Protein AF-0000000082318685 (afdb_homodimer)

pLDDT: mean 75.01, std 23.52, range [26.58, 98.69]

Nearest PDB structures (foldseek):
  5y38-assembly1_A  TM=8.459E-01  e=1.603E-08  Homo sapiens
  5yk5-assembly1_B  TM=8.346E-01  e=4.860E-08  Homo sapiens
  5y39-assembly2_J  TM=8.012E-01  e=7.316E-07  Homo sapiens
  7uxh-assembly1_i  TM=7.549E-01  e=9.956E-07  Homo sapiens
  9jq8-assembly1_A  TM=6.742E-01  e=1.146E-04  Promethearchaeum syntrophicum

InterPro domains:
  IPR024135 Ragulator complex protein LAMTOR5 [PF16672] (30-105)
  IPR024135 Ragulator complex protein LAMTOR5 [PR02092] (18-42)
  IPR024135 Ragulator complex protein LAMTOR5 [PR02092] (44-65)
  IPR024135 Ragulator complex protein LAMTOR5 [PR02092] (69-88)
  IPR024135 Ragulator complex protein LAMTOR5 [PTHR13342] (29-106)

Foldseek 3Di:
DDPPPCPPLPLCPPVNLVVVVVVVCVVVVPPDWDWQKKWKEFLCQATSDMDGPDDSVCSNVLNVVQVVQCVVCVPDPARDWDWDDDQFKIWIWTDDDGMIMIIITGDDNCVPPPPPD/DDPPPCPPLPLCPPVNLVVVVVVVCVVVVPPDWDWQKKWKEFLCQATSDMDGPDDSVCSNVLNVVQVVQCVVCVPDPARDWDWDDDQFKIWIWTDDDGMIMIIITGDDNPVPPDPPD

Secondary structure (DSSP, 8-state):
-------------HHHHHHHHHHHHHHHT--S--EEEEEEEETT--EEEEEET--GGGHHHHHHHHHHHHTSSTT-SSPPEEEEE-SSEEEEEEEETTEEEEEEEEPPTTTT-----/-------------HHHHHHHHHHHHHHHT--S--EEEEEEEETT--EEEEEET--GGGHHHHHHHHHHHHTSSTT-SSPPEEEEE-SSEEEEEEEETTEEEEEEEE--GGGG-----

Solvent-accessible surface area (backbone atoms only — not comparable to full-atom values): 13071 Å² total; per-residue (Å²): 135,82,81,70,80,74,77,65,79,70,51,62,44,69,63,55,47,47,50,49,46,50,53,44,41,62,68,63,62,59,76,85,51,58,75,49,20,33,34,32,16,30,80,86,21,49,56,49,42,61,36,71,75,38,57,63,85,48,17,45,45,55,28,48,44,50,56,42,57,46,63,76,51,68,84,55,91,64,72,43,39,39,36,36,42,50,92,56,33,35,36,40,36,37,49,54,93,60,35,32,40,36,40,32,24,52,43,75,67,61,77,80,54,72,78,83,117,136,81,81,73,80,74,78,65,80,71,55,62,44,67,62,56,48,48,49,48,46,50,54,44,39,60,67,63,62,60,76,84,53,58,76,50,22,34,35,33,16,30,82,87,22,48,59,50,42,60,36,70,76,37,56,64,84,47,16,45,46,53,30,47,45,49,58,42,57,46,64,76,51,68,83,55,90,66,70,43,38,38,37,36,40,49,95,56,34,35,36,40,36,38,49,54,93,61,36,32,40,35,38,31,24,52,44,74,68,60,77,78,53,69,77,84,116

Organism: Lepeophtheirus salmonis (NCBI:txid72036)

Structure (mmCIF, N/CA/C/O backbone):
data_AF-0000000082318685-model_v1
#
loop_
_entity.id
_entity.type
_entity.pdbx_description
1 polymer 'Late endosomal/lysosomal adaptor and MAPK and MTOR activator 5'
#
loop_
_atom_site.group_PDB
_atom_site.id
_atom_site.type_symbol
_atom_site.label_atom_id
_atom_site.label_alt_id
_atom_site.label_comp_id
_atom_site.label_asym_id
_atom_site.label_entity_id
_atom_site.label_seq_id
_atom_site.pdbx_PDB_ins_code
_atom_site.Cartn_x
_atom_site.Cartn_y
_atom_site.Cartn_z
_atom_site.occupancy
_atom_site.B_iso_or_equiv
_atom_site.auth_seq_id
_atom_site.auth_comp_id
_atom_site.auth_asym_id
_atom_site.auth_atom_id
_atom_site.pdbx_PDB_model_num
ATOM 1 N N . MET A 1 1 ? -33.625 -21.766 -24.188 1 33.16 1 MET A N 1
ATOM 2 C CA . MET A 1 1 ? -32.344 -22.281 -23.719 1 33.16 1 MET A CA 1
ATOM 3 C C . MET A 1 1 ? -31.391 -21.141 -23.391 1 33.16 1 MET A C 1
ATOM 5 O O . MET A 1 1 ? -31.047 -20.359 -24.266 1 33.16 1 MET A O 1
ATOM 9 N N . 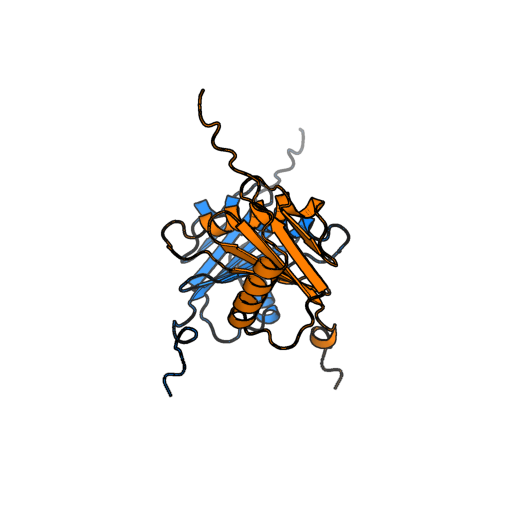GLU A 1 2 ? -31.438 -20.516 -22.172 1 33.09 2 GLU A N 1
ATOM 10 C CA . GLU A 1 2 ? -30.844 -19.312 -21.594 1 33.09 2 GLU A CA 1
ATOM 11 C C . GLU A 1 2 ? -29.312 -19.406 -21.594 1 33.09 2 GLU A C 1
ATOM 13 O O . GLU A 1 2 ? -28.75 -20.406 -21.141 1 33.09 2 GLU A O 1
ATOM 18 N N . GLU A 1 3 ? -28.578 -18.781 -22.531 1 34.59 3 GLU A N 1
ATOM 19 C CA . GLU A 1 3 ? -27.125 -18.594 -22.609 1 34.59 3 GLU A CA 1
ATOM 20 C C . GLU A 1 3 ? -26.562 -18.172 -21.266 1 34.59 3 GLU A C 1
ATOM 22 O O . GLU A 1 3 ? -26.844 -17.062 -20.797 1 34.59 3 GLU A O 1
ATOM 27 N N . THR A 1 4 ? -26.516 -19.062 -20.281 1 34.06 4 THR A N 1
ATOM 28 C CA . THR A 1 4 ? -25.781 -18.828 -19.047 1 34.06 4 THR A CA 1
ATOM 29 C C . THR A 1 4 ? -24.406 -18.219 -19.328 1 34.06 4 THR A C 1
ATOM 31 O O . THR A 1 4 ? -23.672 -18.734 -20.156 1 34.06 4 THR A O 1
ATOM 34 N N . SER A 1 5 ? -24.266 -16.891 -19.297 1 34.44 5 SER A N 1
ATOM 35 C CA . SER A 1 5 ? -23.047 -16.078 -19.344 1 34.44 5 SER A CA 1
ATOM 36 C C . SER A 1 5 ? -21.891 -16.766 -18.625 1 34.44 5 SER A C 1
ATOM 38 O O . SER A 1 5 ? -21.969 -16.984 -17.406 1 34.44 5 SER A O 1
ATOM 40 N N . ASN A 1 6 ? -21.297 -17.859 -19.078 1 29.89 6 ASN A N 1
ATOM 41 C CA . ASN A 1 6 ? -20.062 -18.547 -18.688 1 29.89 6 ASN A CA 1
ATOM 42 C C . ASN A 1 6 ? -18.953 -17.562 -18.391 1 29.89 6 ASN A C 1
ATOM 44 O O . ASN A 1 6 ? -18.328 -17 -19.297 1 29.89 6 ASN A O 1
ATOM 48 N N . SER A 1 7 ? -19.172 -16.547 -17.625 1 33.53 7 SER A N 1
ATOM 49 C CA . SER A 1 7 ? -18.078 -15.727 -17.125 1 33.53 7 SER A CA 1
ATOM 50 C C . SER A 1 7 ? -16.891 -16.594 -16.703 1 33.53 7 SER A C 1
ATOM 52 O O . SER A 1 7 ? -16.906 -17.203 -15.633 1 33.53 7 SER A O 1
ATOM 54 N N . ARG A 1 8 ? -16.438 -17.531 -17.5 1 31.73 8 ARG A N 1
ATOM 55 C CA . ARG A 1 8 ? -15.25 -18.344 -17.297 1 31.73 8 ARG A CA 1
ATOM 56 C C . ARG A 1 8 ? -14.117 -17.516 -16.688 1 31.73 8 ARG A C 1
ATOM 58 O O . ARG A 1 8 ? -13.891 -16.375 -17.078 1 31.73 8 ARG A O 1
ATOM 65 N N . SER A 1 9 ? -13.797 -17.688 -15.43 1 37.03 9 SER A N 1
ATOM 66 C CA . SER A 1 9 ? -12.602 -17.297 -14.703 1 37.03 9 SER A CA 1
ATOM 67 C C . SER A 1 9 ? -11.383 -17.266 -15.617 1 37.03 9 SER A C 1
ATOM 69 O O . SER A 1 9 ? -10.914 -18.312 -16.062 1 37.03 9 SER A O 1
ATOM 71 N N . ARG A 1 10 ? -11.383 -16.453 -16.609 1 37.75 10 ARG A N 1
ATOM 72 C CA . ARG A 1 10 ? -10.195 -16.328 -17.438 1 37.75 10 ARG A CA 1
ATOM 73 C C . ARG A 1 10 ? -8.922 -16.328 -16.594 1 37.75 10 ARG A C 1
ATOM 75 O O . ARG A 1 10 ? -8.719 -15.422 -15.789 1 37.75 10 ARG A O 1
ATOM 82 N N . ARG A 1 11 ? -8.406 -17.484 -16.125 1 43.91 11 ARG A N 1
ATOM 83 C CA . ARG A 1 11 ? -7.094 -17.641 -15.516 1 43.91 11 ARG A CA 1
ATOM 84 C C . ARG A 1 11 ? -6.055 -16.766 -16.203 1 43.91 11 ARG A C 1
ATOM 86 O O . ARG A 1 11 ? -5.855 -16.859 -17.422 1 43.91 11 ARG A O 1
ATOM 93 N N . THR A 1 12 ? -6.066 -15.469 -15.922 1 47.88 12 THR A N 1
ATOM 94 C CA . THR A 1 12 ? -4.906 -14.719 -16.375 1 47.88 12 THR A CA 1
ATOM 95 C C . THR A 1 12 ? -3.684 -15.625 -16.484 1 47.88 12 THR A C 1
ATOM 97 O O . THR A 1 12 ? -3.314 -16.297 -15.531 1 47.88 12 THR A O 1
ATOM 100 N N . THR A 1 13 ? -3.389 -16.047 -17.734 1 50.91 13 THR A N 1
ATOM 101 C CA . THR A 1 13 ? -2.229 -16.891 -17.969 1 50.91 13 THR A CA 1
ATOM 102 C C . THR A 1 13 ? -0.979 -16.297 -17.328 1 50.91 13 THR A C 1
ATOM 104 O O . THR A 1 13 ? -0.926 -15.094 -17.062 1 50.91 13 THR A O 1
ATOM 107 N N . LEU A 1 14 ? -0.181 -17.172 -16.875 1 53.84 14 LEU A N 1
ATOM 108 C CA . LEU A 1 14 ? 1.137 -16.781 -16.391 1 53.84 14 LEU A CA 1
ATOM 109 C C . LEU A 1 14 ? 1.796 -15.773 -17.328 1 53.84 14 LEU A C 1
ATOM 111 O O . LEU A 1 14 ? 2.438 -14.828 -16.875 1 53.84 14 LEU A O 1
ATOM 115 N N . LYS A 1 15 ? 1.496 -16.031 -18.562 1 56.69 15 LYS A N 1
ATOM 116 C CA . LYS A 1 15 ? 2.074 -15.133 -19.547 1 56.69 15 LYS A CA 1
ATOM 117 C C . LYS A 1 15 ? 1.554 -13.703 -19.375 1 56.69 15 LYS A C 1
ATOM 119 O O . LYS A 1 15 ? 2.326 -12.742 -19.438 1 56.69 15 LYS A O 1
ATOM 124 N N . GLU A 1 16 ? 0.292 -13.656 -19.281 1 55.69 16 GLU A N 1
ATOM 125 C CA . GLU A 1 16 ? -0.294 -12.328 -19.094 1 55.69 16 GLU A CA 1
ATOM 126 C C . GLU A 1 16 ? 0.183 -11.695 -17.797 1 55.69 16 GLU A C 1
ATOM 128 O O . GLU A 1 16 ? 0.475 -10.5 -17.75 1 55.69 16 GLU A O 1
ATOM 133 N N . ILE A 1 17 ? 0.268 -12.477 -16.828 1 57.22 17 ILE A N 1
ATOM 134 C CA . ILE A 1 17 ? 0.789 -11.992 -15.555 1 57.22 17 ILE A CA 1
ATOM 135 C C . ILE A 1 17 ? 2.215 -11.477 -15.742 1 57.22 17 ILE A C 1
ATOM 137 O O . ILE A 1 17 ? 2.553 -10.383 -15.281 1 57.22 17 ILE A O 1
ATOM 141 N N . LEU A 1 18 ? 2.982 -12.289 -16.344 1 58.81 18 LEU A N 1
ATOM 142 C CA . LEU A 1 18 ? 4.387 -11.945 -16.547 1 58.81 18 LEU A CA 1
ATOM 143 C C . LEU A 1 18 ? 4.52 -10.656 -17.344 1 58.81 18 LEU A C 1
ATOM 145 O O . LEU A 1 18 ? 5.375 -9.82 -17.062 1 58.81 18 LEU A O 1
ATOM 149 N N . GLN A 1 19 ? 3.609 -10.617 -18.312 1 61.12 19 GLN A N 1
ATOM 150 C CA . GLN A 1 19 ? 3.641 -9.391 -19.109 1 61.12 19 GLN A CA 1
ATOM 151 C C . GLN A 1 19 ? 3.275 -8.18 -18.266 1 61.12 19 GLN A C 1
ATOM 153 O O . GLN A 1 19 ? 3.918 -7.133 -18.359 1 61.12 19 GLN A O 1
ATOM 158 N N . LEU A 1 20 ? 2.375 -8.414 -17.5 1 57.69 20 LEU A N 1
ATOM 159 C CA . LEU A 1 20 ? 1.972 -7.332 -16.609 1 57.69 20 LEU A CA 1
ATOM 160 C C . LEU A 1 20 ? 3.09 -6.984 -15.641 1 57.69 20 LEU A C 1
ATOM 162 O O . LEU A 1 20 ? 3.365 -5.809 -15.391 1 57.69 20 LEU A O 1
ATOM 166 N N . THR A 1 21 ? 3.697 -8.086 -15.133 1 56.28 21 THR A N 1
ATOM 167 C CA . THR A 1 21 ? 4.824 -7.891 -14.234 1 56.28 21 THR A CA 1
ATOM 168 C C . THR A 1 21 ? 5.949 -7.129 -14.922 1 56.28 21 THR A C 1
ATOM 170 O O . THR A 1 21 ? 6.543 -6.223 -14.344 1 56.28 21 THR A O 1
ATOM 173 N N . SER A 1 22 ? 6.133 -7.613 -16.078 1 59.38 22 SER A N 1
ATOM 174 C CA . SER A 1 22 ? 7.211 -6.973 -16.828 1 59.38 22 SER A CA 1
ATOM 175 C C . SER A 1 22 ? 6.926 -5.492 -17.047 1 59.38 22 SER A C 1
ATOM 177 O O . SER A 1 22 ? 7.809 -4.652 -16.859 1 59.38 22 SER A O 1
ATOM 179 N N . GLU A 1 23 ? 5.727 -5.211 -17.391 1 57.22 23 GLU A N 1
ATOM 180 C CA . GLU A 1 23 ? 5.336 -3.826 -17.625 1 57.22 23 GLU A CA 1
ATOM 181 C C . GLU A 1 23 ? 5.422 -3 -16.344 1 57.22 23 GLU A C 1
ATOM 183 O O . GLU A 1 23 ? 5.898 -1.864 -16.359 1 57.22 23 GLU A O 1
ATOM 188 N N . TYR A 1 24 ? 5.043 -3.674 -15.375 1 53.5 24 TYR A N 1
ATOM 189 C CA . TYR A 1 24 ? 5.074 -3.008 -14.078 1 53.5 24 TYR A CA 1
ATOM 190 C C . TYR A 1 24 ? 6.508 -2.744 -13.633 1 53.5 24 TYR A C 1
ATOM 192 O O . TYR A 1 24 ? 6.816 -1.662 -13.133 1 53.5 24 TYR A O 1
ATOM 200 N N . ASN A 1 25 ? 7.215 -3.859 -13.766 1 57.41 25 ASN A N 1
ATOM 201 C CA . ASN A 1 25 ? 8.617 -3.711 -13.398 1 57.41 25 ASN A CA 1
ATOM 202 C C . ASN A 1 25 ? 9.281 -2.561 -14.148 1 57.41 25 ASN A C 1
ATOM 204 O O . ASN A 1 25 ? 10.102 -1.834 -13.586 1 57.41 25 ASN A O 1
ATOM 208 N N . LYS A 1 26 ? 8.906 -2.521 -15.305 1 55.44 26 LYS A N 1
ATOM 209 C CA . LYS A 1 26 ? 9.445 -1.428 -16.109 1 55.44 26 LYS A CA 1
ATOM 210 C C . LYS A 1 26 ? 9 -0.074 -15.562 1 55.44 26 LYS A C 1
ATOM 212 O O . LYS A 1 26 ? 9.758 0.899 -15.617 1 55.44 26 LYS A O 1
ATOM 217 N N . GLU A 1 27 ? 7.879 -0.139 -15.07 1 50.94 27 GLU A N 1
ATOM 218 C CA . GLU A 1 27 ? 7.324 1.107 -14.547 1 50.94 27 GLU A CA 1
ATOM 219 C C . GLU A 1 27 ? 7.949 1.475 -13.203 1 50.94 27 GLU A C 1
ATOM 221 O O . GLU A 1 27 ? 8.164 2.654 -12.914 1 50.94 27 GLU A O 1
ATOM 226 N N . ILE A 1 28 ? 8.195 0.461 -12.445 1 49.41 28 ILE A N 1
ATOM 227 C CA . ILE A 1 28 ? 8.727 0.815 -11.133 1 49.41 28 ILE A CA 1
ATOM 228 C C . ILE A 1 28 ? 10.25 0.663 -11.141 1 49.41 28 ILE A C 1
ATOM 230 O O . ILE A 1 28 ? 10.922 1.029 -10.172 1 49.41 28 ILE A O 1
ATOM 234 N N . CYS A 1 29 ? 10.867 0.9 -12.25 1 46.09 29 CYS A N 1
ATOM 235 C CA . CYS A 1 29 ? 12.289 1.034 -12.539 1 46.09 29 CYS A CA 1
ATOM 236 C C . CYS A 1 29 ? 13.117 0.194 -11.578 1 46.09 29 CYS A C 1
ATOM 238 O O . CYS A 1 29 ? 14.32 0.435 -11.414 1 46.09 29 CYS A O 1
ATOM 240 N N . GLU A 1 30 ? 12.461 -0.657 -10.789 1 51.03 30 GLU A N 1
ATOM 241 C CA . GLU A 1 30 ? 13.422 -1.318 -9.906 1 51.03 30 GLU A CA 1
ATOM 242 C C . GLU A 1 30 ? 14.141 -2.455 -10.625 1 51.03 30 GLU A C 1
ATOM 244 O O . GLU A 1 30 ? 13.562 -3.527 -10.828 1 51.03 30 GLU A O 1
ATOM 249 N N . LYS A 1 31 ? 14.977 -2.133 -11.539 1 49.22 31 LYS A N 1
ATOM 250 C CA . LYS A 1 31 ? 15.773 -2.986 -12.414 1 49.22 31 LYS A CA 1
ATOM 251 C C . LYS A 1 31 ? 16.328 -4.195 -11.656 1 49.22 31 LYS A C 1
ATOM 253 O O . LYS A 1 31 ? 16.391 -5.297 -12.203 1 49.22 31 LYS A O 1
ATOM 258 N N . GLU A 1 32 ? 16.859 -4.016 -10.438 1 50.84 32 GLU A N 1
ATOM 259 C CA . GLU A 1 32 ? 17.922 -4.906 -10 1 50.84 32 GLU A CA 1
ATOM 260 C C . GLU A 1 32 ? 17.359 -6.094 -9.227 1 50.84 32 GLU A C 1
ATOM 262 O O . GLU A 1 32 ? 18.109 -6.988 -8.82 1 50.84 32 GLU A O 1
ATOM 267 N N . SER A 1 33 ? 16.078 -6.207 -8.906 1 60.53 33 SER A N 1
ATOM 268 C CA . SER A 1 33 ? 15.867 -7.324 -7.988 1 60.53 33 SER A CA 1
ATOM 269 C C . SER A 1 33 ? 15.102 -8.453 -8.656 1 60.53 33 SER A C 1
ATOM 271 O O . SER A 1 33 ? 14.336 -8.219 -9.594 1 60.53 33 SER A O 1
ATOM 273 N N . SER A 1 34 ? 15.594 -9.68 -8.367 1 73.94 34 SER A N 1
ATOM 274 C CA . SER A 1 34 ? 14.969 -10.898 -8.867 1 73.94 34 SER A CA 1
ATOM 275 C C . SER A 1 34 ? 13.547 -11.047 -8.344 1 73.94 34 SER A C 1
ATOM 277 O O . SER A 1 34 ? 13.281 -10.805 -7.164 1 73.94 34 SER A O 1
ATOM 279 N N . VAL A 1 35 ? 12.641 -11.344 -9.281 1 82.94 35 VAL A N 1
ATOM 280 C CA . VAL A 1 35 ? 11.25 -11.648 -8.945 1 82.94 35 VAL A CA 1
ATOM 281 C C . VAL A 1 35 ? 11.172 -13.023 -8.273 1 82.94 35 VAL A C 1
ATOM 283 O O . VAL A 1 35 ? 11.656 -14.016 -8.828 1 82.94 35 VAL A O 1
ATOM 286 N N . SER A 1 36 ? 10.617 -13.109 -7.094 1 90.94 36 SER A N 1
ATOM 287 C CA . SER A 1 36 ? 10.57 -14.352 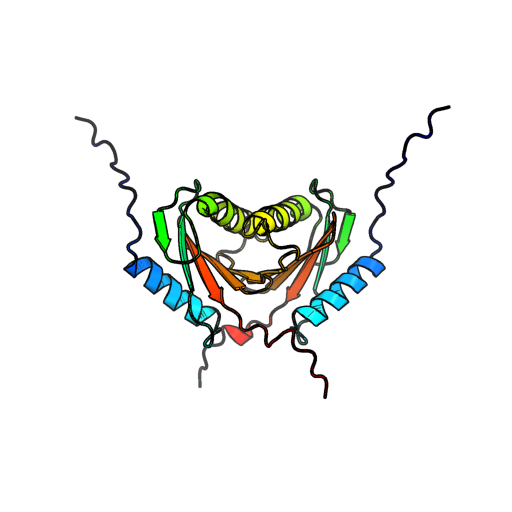-6.336 1 90.94 36 SER A CA 1
ATOM 288 C C . SER A 1 36 ? 9.156 -14.914 -6.277 1 90.94 36 SER A C 1
ATOM 290 O O . SER A 1 36 ? 8.945 -16.031 -5.816 1 90.94 36 SER A O 1
ATOM 292 N N . GLY A 1 37 ? 8.102 -14.172 -6.781 1 89.56 37 GLY A N 1
ATOM 293 C CA . GLY A 1 37 ? 6.727 -14.641 -6.801 1 89.56 37 GLY A CA 1
ATOM 294 C C . GLY A 1 37 ? 5.773 -13.656 -7.457 1 89.56 37 GLY A C 1
ATOM 295 O O . GLY A 1 37 ? 6.07 -12.461 -7.555 1 89.56 37 GLY A O 1
ATOM 296 N N . VAL A 1 38 ? 4.688 -14.219 -7.914 1 89.88 38 VAL A N 1
ATOM 297 C CA . VAL A 1 38 ? 3.631 -13.43 -8.539 1 89.88 38 VAL A CA 1
ATOM 298 C C . VAL A 1 38 ? 2.266 -13.984 -8.125 1 89.88 38 VAL A C 1
ATOM 300 O O . VAL A 1 38 ? 2.088 -15.195 -8.008 1 89.88 38 VAL A O 1
ATOM 303 N N . LEU A 1 39 ? 1.312 -13.125 -7.906 1 92.38 39 LEU A N 1
ATOM 304 C CA . LEU A 1 39 ? -0.057 -13.508 -7.586 1 92.38 39 LEU A CA 1
ATOM 305 C C . LEU A 1 39 ? -1.059 -12.617 -8.312 1 92.38 39 LEU A C 1
ATOM 307 O O . LEU A 1 39 ? -0.878 -11.398 -8.375 1 92.38 39 LEU A O 1
ATOM 311 N N . CYS A 1 40 ? -2.088 -13.227 -8.883 1 91.56 40 CYS A N 1
ATOM 312 C CA . CYS A 1 40 ? -3.201 -12.516 -9.508 1 91.56 40 CYS A CA 1
ATOM 313 C C . CYS A 1 40 ? -4.52 -12.859 -8.82 1 91.56 40 CYS A C 1
ATOM 315 O O . CYS A 1 40 ? -4.777 -14.031 -8.523 1 91.56 40 CYS A O 1
ATOM 317 N N . THR A 1 41 ? -5.309 -11.891 -8.578 1 95.56 41 THR A N 1
ATOM 318 C CA . THR A 1 41 ? -6.59 -12.07 -7.906 1 95.56 41 THR A CA 1
ATOM 319 C C . THR A 1 41 ? -7.648 -11.148 -8.508 1 95.56 41 THR A C 1
ATOM 321 O O . THR A 1 41 ? -7.32 -10.102 -9.07 1 95.56 41 THR A O 1
ATOM 324 N N . ASP A 1 42 ? -8.859 -11.477 -8.422 1 93.81 42 ASP A N 1
ATOM 325 C CA . ASP A 1 42 ? -9.922 -10.609 -8.898 1 93.81 42 ASP A CA 1
ATOM 326 C C . ASP A 1 42 ? -10.453 -9.719 -7.77 1 93.81 42 ASP A C 1
ATOM 328 O O . ASP A 1 42 ? -9.891 -9.703 -6.672 1 93.81 42 ASP A O 1
ATOM 332 N N . SER A 1 43 ? -11.531 -8.969 -8.023 1 96.38 43 SER A N 1
ATOM 333 C CA . SER A 1 43 ? -12.047 -7.953 -7.105 1 96.38 43 SER A CA 1
ATOM 334 C C . SER A 1 43 ? -12.719 -8.594 -5.898 1 96.38 43 SER A C 1
ATOM 336 O O . SER A 1 43 ? -12.961 -7.926 -4.891 1 96.38 43 SER A O 1
ATOM 338 N N . LYS A 1 44 ? -13.047 -9.883 -6.016 1 96.62 44 LYS A N 1
ATOM 339 C CA . LYS A 1 44 ? -13.688 -10.578 -4.902 1 96.62 44 LYS A CA 1
ATOM 340 C C . LYS A 1 44 ? -12.648 -11.297 -4.039 1 96.62 44 LYS A C 1
ATOM 342 O O . LYS A 1 44 ? -13 -11.898 -3.02 1 96.62 44 LYS A O 1
ATOM 347 N N . GLY A 1 45 ? -11.383 -11.273 -4.523 1 97.81 45 GLY A N 1
ATOM 348 C CA . GLY A 1 45 ? -10.328 -11.891 -3.742 1 97.81 45 GLY A CA 1
ATOM 349 C C . GLY A 1 45 ? -10.055 -13.336 -4.137 1 97.81 45 GLY A C 1
ATOM 350 O O . GLY A 1 45 ? -9.43 -14.078 -3.385 1 97.81 45 GLY A O 1
ATOM 351 N N . LEU A 1 46 ? -10.602 -13.758 -5.227 1 97.06 46 LEU A N 1
ATOM 352 C CA . LEU A 1 46 ? -10.32 -15.102 -5.734 1 97.06 46 LEU A CA 1
ATOM 353 C C . LEU A 1 46 ? -8.953 -15.156 -6.395 1 97.06 46 LEU A C 1
ATOM 355 O O . LEU A 1 46 ? -8.625 -14.305 -7.23 1 97.06 46 LEU A O 1
ATOM 359 N N . CYS A 1 47 ? -8.164 -16.172 -6.02 1 95.75 47 CYS A N 1
ATOM 360 C CA . CYS A 1 47 ? -6.844 -16.344 -6.617 1 95.75 47 CYS A CA 1
ATOM 361 C C . CYS A 1 47 ? -6.953 -16.875 -8.039 1 95.75 47 CYS A C 1
ATOM 363 O O . CYS A 1 47 ? -7.445 -17.984 -8.25 1 95.75 47 CYS A O 1
ATOM 365 N N . LEU A 1 48 ? -6.551 -16.125 -8.93 1 92.31 48 LEU A N 1
ATOM 366 C CA . LEU A 1 48 ? -6.594 -16.531 -10.328 1 92.31 48 LEU A CA 1
ATOM 367 C C . LEU A 1 48 ? -5.336 -17.297 -10.719 1 92.31 48 LEU A C 1
ATOM 369 O O . LEU A 1 48 ? -5.344 -18.078 -11.672 1 92.31 48 LEU A O 1
ATOM 373 N N . GLY A 1 49 ? -4.188 -17.031 -10.023 1 91 49 GLY A N 1
ATOM 374 C CA . GLY A 1 49 ? -2.904 -17.672 -10.234 1 91 49 GLY A CA 1
ATOM 375 C C . GLY A 1 49 ? -1.813 -17.156 -9.32 1 91 49 GLY A C 1
ATOM 376 O O . GLY A 1 49 ? -1.825 -15.977 -8.938 1 91 49 GLY A O 1
ATOM 377 N N . THR A 1 50 ? -0.97 -18.062 -8.953 1 90.62 50 THR A N 1
ATOM 378 C CA . THR A 1 50 ? 0.145 -17.641 -8.109 1 90.62 50 THR A CA 1
ATOM 379 C C . THR A 1 50 ? 1.38 -18.484 -8.383 1 90.62 50 THR A C 1
ATOM 381 O O . THR A 1 50 ? 1.266 -19.625 -8.844 1 90.62 50 THR A O 1
ATOM 384 N N . THR A 1 51 ? 2.514 -17.875 -8.164 1 87.31 51 THR A N 1
ATOM 385 C CA . THR A 1 51 ? 3.793 -18.562 -8.273 1 87.31 51 THR A CA 1
ATOM 386 C C . THR A 1 51 ? 4.773 -18.047 -7.219 1 87.31 51 THR A C 1
ATOM 388 O O . THR A 1 51 ? 4.637 -16.922 -6.73 1 87.31 51 THR A O 1
ATOM 391 N N . GLY A 1 52 ? 5.672 -18.969 -6.824 1 90.19 52 GLY A N 1
ATOM 392 C CA . GLY A 1 52 ? 6.77 -18.562 -5.953 1 90.19 52 GLY A CA 1
ATOM 393 C C . GLY A 1 52 ? 6.336 -18.328 -4.52 1 90.19 52 GLY A C 1
ATOM 394 O O . GLY A 1 52 ? 5.602 -19.141 -3.947 1 90.19 52 GLY A O 1
ATOM 395 N N . LYS A 1 53 ? 6.773 -17.25 -3.965 1 93.12 53 LYS A N 1
ATOM 396 C CA . LYS A 1 53 ? 6.645 -16.984 -2.535 1 93.12 53 LYS A CA 1
ATOM 397 C C . LYS A 1 53 ? 5.234 -16.516 -2.189 1 93.12 53 LYS A C 1
ATOM 399 O O . LYS A 1 53 ? 4.852 -16.5 -1.018 1 93.12 53 LYS A O 1
ATOM 404 N N . LEU A 1 54 ? 4.52 -16.109 -3.152 1 93.62 54 LEU A N 1
ATOM 405 C CA . LEU A 1 54 ? 3.158 -15.656 -2.896 1 93.62 54 LEU A CA 1
ATOM 406 C C . LEU A 1 54 ? 2.166 -16.812 -3.035 1 93.62 54 LEU A C 1
ATOM 408 O O . LEU A 1 54 ? 2.062 -17.422 -4.102 1 93.62 54 LEU A O 1
ATOM 412 N N . HIS A 1 55 ? 1.41 -17.031 -1.962 1 96 55 HIS A N 1
ATOM 413 C CA . HIS A 1 55 ? 0.449 -18.125 -1.938 1 96 55 HIS A CA 1
ATOM 414 C C . HIS A 1 55 ? -0.978 -17.609 -2.1 1 96 55 HIS A C 1
ATOM 416 O O . HIS A 1 55 ? -1.245 -16.438 -1.877 1 96 55 HIS A O 1
ATOM 422 N N . SER A 1 56 ? -1.879 -18.547 -2.389 1 97.12 56 SER A N 1
ATOM 423 C CA . SER A 1 56 ? -3.238 -18.188 -2.773 1 97.12 56 SER A CA 1
ATOM 424 C C . SER A 1 56 ? -3.988 -17.547 -1.612 1 97.12 56 SER A C 1
ATOM 426 O O . SER A 1 56 ? -4.91 -16.75 -1.824 1 97.12 56 SER A O 1
ATOM 428 N N . GLU A 1 57 ? -3.621 -17.812 -0.409 1 97.69 57 GLU A N 1
ATOM 429 C CA . GLU A 1 57 ? -4.32 -17.281 0.759 1 97.69 57 GLU A CA 1
ATOM 430 C C . GLU A 1 57 ? -4.152 -15.766 0.863 1 97.69 57 GLU A C 1
ATOM 432 O O . GLU A 1 57 ? -4.891 -15.109 1.598 1 97.69 57 GLU A O 1
ATOM 437 N N . LEU A 1 58 ? -3.236 -15.172 0.11 1 98.19 58 LEU A N 1
ATOM 438 C CA . LEU A 1 58 ? -2.971 -13.734 0.166 1 98.19 58 LEU A CA 1
ATOM 439 C C . LEU A 1 58 ? -3.867 -12.984 -0.809 1 98.19 58 LEU A C 1
ATOM 441 O O . LEU A 1 58 ? -3.875 -11.75 -0.823 1 98.19 58 LEU A O 1
ATOM 445 N N . SER A 1 59 ? -4.672 -13.68 -1.56 1 98.25 59 SER A N 1
ATOM 446 C CA . SER A 1 59 ? -5.457 -13.055 -2.617 1 98.25 59 SER A CA 1
ATOM 447 C C . SER A 1 59 ? -6.422 -12.016 -2.049 1 98.25 59 SER A C 1
ATOM 449 O O . SER A 1 59 ? -6.566 -10.93 -2.602 1 98.25 59 SER A O 1
ATOM 451 N N . GLY A 1 60 ? -7.051 -12.391 -0.999 1 98.56 60 GLY A N 1
ATOM 452 C CA . GLY A 1 60 ? -7.973 -11.469 -0.359 1 98.56 60 GLY A CA 1
ATOM 453 C C . GLY A 1 60 ? -7.301 -10.203 0.133 1 98.56 60 GLY A C 1
ATOM 454 O O . GLY A 1 60 ? -7.84 -9.102 -0.026 1 98.56 60 GLY A O 1
ATOM 455 N N . VAL A 1 61 ? -6.129 -10.352 0.706 1 98.69 61 VAL A N 1
ATOM 456 C CA . VAL A 1 61 ? -5.371 -9.219 1.232 1 98.69 61 VAL A CA 1
ATOM 457 C C . VAL A 1 61 ? -4.934 -8.312 0.086 1 98.69 61 VAL A C 1
ATOM 459 O O . VAL A 1 61 ? -5.094 -7.09 0.159 1 98.69 61 VAL A O 1
ATOM 462 N N . ILE A 1 62 ? -4.488 -8.867 -0.998 1 98.38 62 ILE A N 1
ATOM 463 C CA . ILE A 1 62 ? -4.008 -8.117 -2.148 1 98.38 62 ILE A CA 1
ATOM 464 C C . ILE A 1 62 ? -5.164 -7.344 -2.783 1 98.38 62 ILE A C 1
ATOM 466 O O . ILE A 1 62 ? -5.023 -6.164 -3.115 1 98.38 62 ILE A O 1
ATOM 470 N N . SER A 1 63 ? -6.332 -8.031 -2.896 1 98.56 63 SER A N 1
ATOM 471 C CA . SER A 1 63 ? -7.504 -7.363 -3.455 1 98.56 63 SER A CA 1
ATOM 472 C C . SER A 1 63 ? -7.961 -6.215 -2.564 1 98.56 63 SER A C 1
ATOM 474 O O . SER A 1 63 ? -8.336 -5.152 -3.061 1 98.56 63 SER A O 1
ATOM 476 N N . SER A 1 64 ? -7.887 -6.418 -1.289 1 98.5 64 SER A N 1
ATOM 477 C CA . SER A 1 64 ? -8.289 -5.379 -0.352 1 98.5 64 SER A CA 1
ATOM 478 C C . SER A 1 64 ? -7.363 -4.168 -0.433 1 98.5 64 SER A C 1
ATOM 480 O O . SER A 1 64 ? -7.812 -3.027 -0.316 1 98.5 64 SER A O 1
ATOM 482 N N . LEU A 1 65 ? -6.102 -4.402 -0.585 1 98.62 65 LEU A N 1
ATOM 483 C CA . LEU A 1 65 ? -5.117 -3.33 -0.684 1 98.62 65 LEU A CA 1
ATOM 484 C C . LEU A 1 65 ? -5.402 -2.441 -1.891 1 98.62 65 LEU A C 1
ATOM 486 O O . LEU A 1 65 ? -5.43 -1.214 -1.771 1 98.62 65 LEU A O 1
ATOM 490 N N . THR A 1 66 ? -5.648 -3.07 -3.025 1 97.75 66 THR A N 1
ATOM 491 C CA . THR A 1 66 ? -5.891 -2.264 -4.215 1 97.75 66 THR A CA 1
ATOM 492 C C . THR A 1 66 ? -7.227 -1.532 -4.109 1 97.75 66 THR A C 1
ATOM 494 O O . THR A 1 66 ? -7.348 -0.387 -4.547 1 97.75 66 THR A O 1
ATOM 497 N N . SER A 1 67 ? -8.234 -2.189 -3.494 1 97.94 67 SER A N 1
ATOM 498 C CA . SER A 1 67 ? -9.523 -1.536 -3.297 1 97.94 67 SER A CA 1
ATOM 499 C C . SER A 1 67 ? -9.391 -0.33 -2.373 1 97.94 67 SER A C 1
ATOM 501 O O . SER A 1 67 ? -9.93 0.742 -2.666 1 97.94 67 SER A O 1
ATOM 503 N N . ALA A 1 68 ? -8.672 -0.55 -1.351 1 98.25 68 ALA A N 1
ATOM 504 C CA . ALA A 1 68 ? -8.484 0.543 -0.399 1 98.25 68 ALA A CA 1
ATOM 505 C C . ALA A 1 68 ? -7.684 1.683 -1.022 1 98.25 68 ALA A C 1
ATOM 507 O O . ALA A 1 68 ? -8.031 2.855 -0.863 1 98.25 68 ALA A O 1
ATOM 508 N N . ALA A 1 69 ? -6.645 1.4 -1.732 1 98.12 69 ALA A N 1
ATOM 509 C CA . ALA A 1 69 ? -5.785 2.42 -2.334 1 98.12 69 ALA A CA 1
ATOM 51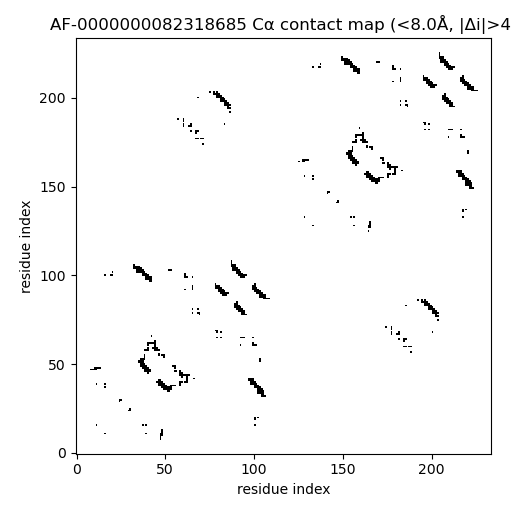0 C C . ALA A 1 69 ? -6.566 3.271 -3.332 1 98.12 69 ALA A C 1
ATOM 512 O O . ALA A 1 69 ? -6.328 4.477 -3.451 1 98.12 69 ALA A O 1
ATOM 513 N N . SER A 1 70 ? -7.52 2.664 -3.961 1 97.06 70 SER A N 1
ATOM 514 C CA . SER A 1 70 ? -8.297 3.379 -4.969 1 97.06 70 SER A CA 1
ATOM 515 C C . SER A 1 70 ? -9.172 4.453 -4.332 1 97.06 70 SER A C 1
ATOM 517 O O . SER A 1 70 ? -9.625 5.375 -5.012 1 97.06 70 SER A O 1
ATOM 519 N N . LEU A 1 71 ? -9.398 4.277 -3.039 1 97.5 71 LEU A N 1
ATOM 520 C CA . LEU A 1 71 ? -10.281 5.199 -2.344 1 97.5 71 LEU A CA 1
ATOM 521 C C . LEU A 1 71 ? -9.531 6.445 -1.893 1 97.5 71 LEU A C 1
ATOM 523 O O . LEU A 1 71 ? -10.141 7.426 -1.466 1 97.5 71 LEU A O 1
ATOM 527 N N . LEU A 1 72 ? -8.227 6.508 -2.014 1 96.94 72 LEU A N 1
ATOM 528 C CA . LEU A 1 72 ? -7.434 7.645 -1.569 1 96.94 72 LEU A CA 1
ATOM 529 C C . LEU A 1 72 ? -7.641 8.844 -2.486 1 96.94 72 LEU A C 1
ATOM 531 O O . LEU A 1 72 ? -7.574 9.992 -2.037 1 96.94 72 LEU A O 1
ATOM 535 N N . ASP A 1 73 ? -7.777 8.602 -3.719 1 94.38 73 ASP A N 1
ATOM 536 C CA . ASP A 1 73 ? -8.125 9.602 -4.719 1 94.38 73 ASP A CA 1
ATOM 537 C C . ASP A 1 73 ? -9.133 9.055 -5.727 1 94.38 73 ASP A C 1
ATOM 539 O O . ASP A 1 73 ? -8.766 8.727 -6.855 1 94.38 73 ASP A O 1
ATOM 543 N N . PRO A 1 74 ? -10.391 9.117 -5.301 1 92.94 74 PRO A N 1
ATOM 544 C CA . PRO A 1 74 ? -11.43 8.492 -6.125 1 92.94 74 PRO A CA 1
ATOM 545 C C . PRO A 1 74 ? -11.641 9.227 -7.449 1 92.94 74 PRO A C 1
ATOM 547 O O . PRO A 1 74 ? -12.266 8.68 -8.367 1 92.94 74 PRO A O 1
ATOM 550 N N . SER A 1 75 ? -11.148 10.398 -7.48 1 91.75 75 SER A N 1
ATOM 551 C CA . SER A 1 75 ? -11.367 11.172 -8.703 1 91.75 75 SER A CA 1
ATOM 552 C C . SER A 1 75 ? -10.32 10.844 -9.758 1 91.75 75 SER A C 1
ATOM 554 O O . SER A 1 75 ? -10.469 11.203 -10.922 1 91.75 75 SER A O 1
ATOM 556 N N . SER A 1 76 ? -9.227 10.242 -9.367 1 91.19 76 SER A N 1
ATOM 557 C CA . SER A 1 76 ? -8.156 9.906 -10.305 1 91.19 76 SER A CA 1
ATOM 558 C C . SER A 1 76 ? -8.594 8.82 -11.281 1 91.19 76 SER A C 1
ATOM 560 O O . SER A 1 76 ? -9.266 7.867 -10.891 1 91.19 76 SER A O 1
ATOM 562 N N . ASN A 1 77 ? -8.125 8.859 -12.492 1 89.56 77 ASN A N 1
ATOM 563 C CA . ASN A 1 77 ? -8.43 7.855 -13.508 1 89.56 77 ASN A CA 1
ATOM 564 C C . ASN A 1 77 ? -7.34 6.793 -13.594 1 89.56 77 ASN A C 1
ATOM 566 O O . ASN A 1 77 ? -7.461 5.836 -14.367 1 89.56 77 ASN A O 1
ATOM 570 N N . THR A 1 78 ? -6.316 6.996 -12.852 1 87.75 78 THR A N 1
ATOM 571 C CA . THR A 1 78 ? -5.207 6.047 -12.883 1 87.75 78 THR A CA 1
ATOM 572 C C . THR A 1 78 ? -5.176 5.219 -11.594 1 87.75 78 THR A C 1
ATOM 574 O O . THR A 1 78 ? -5.324 5.762 -10.5 1 87.75 78 THR A O 1
ATOM 577 N N . GLU A 1 79 ? -5.07 3.918 -11.789 1 89.56 79 GLU A N 1
ATOM 578 C CA . GLU A 1 79 ? -4.922 3.051 -10.625 1 89.56 79 GLU A CA 1
ATOM 579 C C . GLU A 1 79 ? -3.574 3.27 -9.945 1 89.56 79 GLU A C 1
ATOM 581 O O . GLU A 1 79 ? -2.531 3.262 -10.602 1 89.56 79 GLU A O 1
ATOM 586 N N . PRO A 1 80 ? -3.639 3.463 -8.719 1 92.69 80 PRO A N 1
ATOM 587 C CA . PRO A 1 80 ? -2.361 3.666 -8.031 1 92.69 80 PRO A CA 1
ATOM 588 C C . PRO A 1 80 ? -1.52 2.395 -7.961 1 92.69 80 PRO A C 1
ATOM 590 O O . PRO A 1 80 ? -2.043 1.292 -8.141 1 92.69 80 PRO A O 1
ATOM 593 N N . ILE A 1 81 ? -0.22 2.543 -7.828 1 89.81 81 ILE A N 1
ATOM 594 C CA . ILE A 1 81 ? 0.717 1.45 -7.59 1 89.81 81 ILE A CA 1
ATOM 595 C C . ILE A 1 81 ? 1.062 1.383 -6.105 1 89.81 81 ILE A C 1
ATOM 597 O O . ILE A 1 81 ? 1.42 2.395 -5.496 1 89.81 81 ILE A O 1
ATOM 601 N N . ILE A 1 82 ? 0.92 0.263 -5.562 1 93.75 82 ILE A N 1
ATOM 602 C CA . ILE A 1 82 ? 1.258 0.047 -4.156 1 93.75 82 ILE A CA 1
ATOM 603 C C . ILE A 1 82 ? 2.604 -0.667 -4.055 1 93.75 82 ILE A C 1
ATOM 605 O O . ILE A 1 82 ? 2.816 -1.698 -4.695 1 93.75 82 ILE A O 1
ATOM 609 N N . VAL A 1 83 ? 3.469 -0.102 -3.266 1 87.56 83 VAL A N 1
ATOM 610 C CA . VAL A 1 83 ? 4.738 -0.745 -2.947 1 87.56 83 VAL A CA 1
ATOM 611 C C . VAL A 1 83 ? 4.836 -0.984 -1.442 1 87.56 83 VAL A C 1
ATOM 613 O O . VAL A 1 83 ? 4.672 -0.055 -0.648 1 87.56 83 VAL A O 1
ATOM 616 N N . ILE A 1 84 ? 5.062 -2.23 -1.109 1 92.5 84 ILE A N 1
ATOM 617 C CA . ILE A 1 84 ? 5.199 -2.57 0.302 1 92.5 84 ILE A CA 1
ATOM 618 C C . ILE A 1 84 ? 6.617 -3.076 0.576 1 92.5 84 ILE A C 1
ATOM 620 O O . ILE A 1 84 ? 7.074 -4.031 -0.056 1 92.5 84 ILE A O 1
ATOM 624 N N . HIS A 1 85 ? 7.258 -2.4 1.473 1 85.56 85 HIS A N 1
ATOM 625 C CA . HIS A 1 85 ? 8.594 -2.805 1.889 1 85.56 85 HIS A CA 1
ATOM 626 C C . HIS A 1 85 ? 8.555 -3.582 3.199 1 85.56 85 HIS A C 1
ATOM 628 O O . HIS A 1 85 ? 8.102 -3.061 4.223 1 85.56 85 HIS A O 1
ATOM 634 N N . SER A 1 86 ? 8.93 -4.746 3.117 1 88.25 86 SER A N 1
ATOM 635 C CA . SER A 1 86 ? 9.102 -5.57 4.309 1 88.25 86 SER A CA 1
ATOM 636 C C . SER A 1 86 ? 10.578 -5.715 4.676 1 88.25 86 SER A C 1
ATOM 638 O O . SER A 1 86 ? 11.422 -4.969 4.176 1 88.25 86 SER A O 1
ATOM 640 N N . GLU A 1 87 ? 10.852 -6.602 5.664 1 82.44 87 GLU A N 1
ATOM 641 C CA . GLU A 1 87 ? 12.211 -6.797 6.145 1 82.44 87 GLU A CA 1
ATOM 642 C C . GLU A 1 87 ? 13.109 -7.359 5.043 1 82.44 87 GLU A C 1
ATOM 644 O O . GLU A 1 87 ? 14.234 -6.887 4.852 1 82.44 87 GLU A O 1
ATOM 649 N N . ASP A 1 88 ? 12.641 -8.266 4.191 1 85.25 88 ASP A N 1
ATOM 650 C CA . ASP A 1 88 ? 13.516 -8.938 3.236 1 85.25 88 ASP A CA 1
ATOM 651 C C . ASP A 1 88 ? 12.898 -8.953 1.84 1 85.25 88 ASP A C 1
ATOM 653 O O . ASP A 1 88 ? 13.359 -9.688 0.963 1 85.25 88 ASP A O 1
ATOM 657 N N . SER A 1 89 ? 11.828 -8.188 1.715 1 88.94 89 SER A N 1
ATOM 658 C CA . SER A 1 89 ? 11.156 -8.273 0.422 1 88.94 89 SER A CA 1
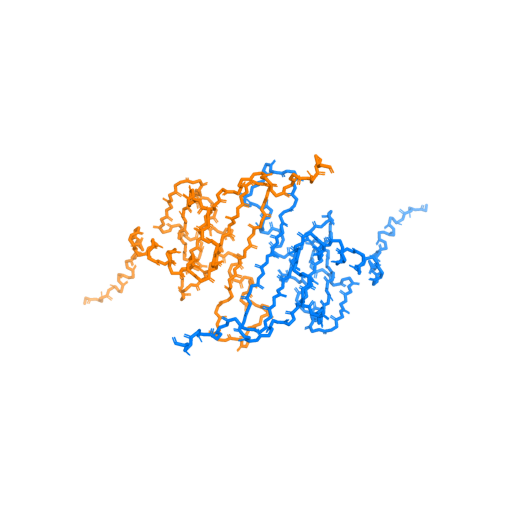ATOM 659 C C . SER A 1 89 ? 10.445 -6.969 0.083 1 88.94 89 SER A C 1
ATOM 661 O O . SER A 1 89 ? 10.25 -6.121 0.955 1 88.94 89 SER A O 1
ATOM 663 N N . LYS A 1 90 ? 10.227 -6.863 -1.146 1 86.19 90 LYS A N 1
ATOM 664 C CA . LYS A 1 90 ? 9.445 -5.773 -1.717 1 86.19 90 LYS A CA 1
ATOM 665 C C . LYS A 1 90 ? 8.289 -6.309 -2.559 1 86.19 90 LYS A C 1
ATOM 667 O O . LYS A 1 90 ? 8.484 -7.168 -3.418 1 86.19 90 LYS A O 1
ATOM 672 N N . LEU A 1 91 ? 7.152 -5.848 -2.232 1 92.88 91 LEU A N 1
ATOM 673 C CA . LEU A 1 91 ? 5.949 -6.27 -2.938 1 92.88 91 LEU A CA 1
ATOM 674 C C . LEU A 1 91 ? 5.363 -5.117 -3.748 1 92.88 91 LEU A C 1
ATOM 676 O O . LEU A 1 91 ? 5.109 -4.039 -3.207 1 92.88 91 LEU A O 1
ATOM 680 N N . LEU A 1 92 ? 5.199 -5.305 -5.008 1 88 92 LEU A N 1
ATOM 681 C CA . LEU A 1 92 ? 4.539 -4.355 -5.898 1 88 92 LEU A CA 1
ATOM 682 C C . LEU A 1 92 ? 3.145 -4.844 -6.277 1 88 92 LEU A C 1
ATOM 684 O O . LEU A 1 92 ? 2.975 -5.988 -6.695 1 88 92 LEU A O 1
ATOM 688 N N . ILE A 1 93 ? 2.145 -3.99 -6.105 1 93.75 93 ILE A N 1
ATOM 689 C CA . ILE A 1 93 ? 0.759 -4.363 -6.367 1 93.75 93 ILE A CA 1
ATOM 690 C C . ILE A 1 93 ? 0.1 -3.312 -7.254 1 93.75 93 ILE A C 1
ATOM 692 O O . ILE A 1 93 ? 0.217 -2.111 -6.996 1 93.75 93 ILE A O 1
ATOM 696 N N . LYS A 1 94 ? -0.639 -3.729 -8.203 1 88.94 94 LYS A N 1
ATOM 697 C CA . LYS A 1 94 ? -1.398 -2.816 -9.055 1 88.94 94 LYS A CA 1
ATOM 698 C C . LYS A 1 94 ? -2.643 -3.498 -9.617 1 88.94 94 LYS A C 1
ATOM 700 O O . LYS A 1 94 ? -2.6 -4.672 -9.992 1 88.94 94 LYS A O 1
ATOM 705 N N . LYS A 1 95 ? -3.648 -2.725 -9.578 1 91.06 95 LYS A N 1
ATOM 706 C CA . LYS A 1 95 ? -4.887 -3.191 -10.195 1 91.06 95 LYS A CA 1
ATOM 707 C C . LYS A 1 95 ? -4.965 -2.775 -11.656 1 91.06 95 LYS A C 1
ATOM 709 O O . LYS A 1 95 ? -4.605 -1.651 -12.008 1 91.06 95 LYS A O 1
ATOM 714 N N . GLN A 1 96 ? -5.289 -3.605 -12.414 1 83.88 96 GLN A N 1
ATOM 715 C CA . GLN A 1 96 ? -5.641 -3.379 -13.812 1 83.88 96 GLN A CA 1
ATOM 716 C C . GLN A 1 96 ? -7.039 -3.912 -14.117 1 83.88 96 GLN A C 1
ATOM 718 O O . GLN A 1 96 ? -7.246 -5.125 -14.172 1 83.88 96 GLN A O 1
ATOM 723 N N . GLU A 1 97 ? -7.934 -2.969 -14.336 1 86.06 97 GLU A N 1
ATOM 724 C CA . GLU A 1 97 ? -9.336 -3.328 -14.484 1 86.06 97 GLU A CA 1
ATOM 725 C C . GLU A 1 97 ? -9.844 -4.102 -13.273 1 86.06 97 GLU A C 1
ATOM 727 O O . GLU A 1 97 ? -9.938 -3.549 -12.172 1 86.06 97 GLU A O 1
ATOM 732 N N . ASP A 1 98 ? -10.109 -5.406 -13.375 1 90.44 98 ASP A N 1
ATOM 733 C CA . ASP A 1 98 ? -10.695 -6.148 -12.273 1 90.44 98 ASP A CA 1
ATOM 734 C C . ASP A 1 98 ? -9.695 -7.137 -11.68 1 90.44 98 ASP A C 1
ATOM 736 O O . ASP A 1 98 ? -10.055 -7.961 -10.836 1 90.44 98 ASP A O 1
ATOM 740 N N . ILE A 1 99 ? -8.492 -6.98 -12.164 1 90.06 99 ILE A N 1
ATOM 741 C CA . ILE A 1 99 ? -7.484 -7.93 -11.711 1 90.06 99 ILE A CA 1
ATOM 742 C C . ILE A 1 99 ? -6.359 -7.184 -10.992 1 90.06 99 ILE A C 1
ATOM 744 O O . ILE A 1 99 ? -5.848 -6.184 -11.508 1 90.06 99 ILE A O 1
ATOM 748 N N . SER A 1 100 ? -6.031 -7.656 -9.82 1 93.69 100 SER A N 1
ATOM 749 C CA . SER A 1 100 ? -4.871 -7.156 -9.094 1 93.69 100 SER A CA 1
ATOM 750 C C . SER A 1 100 ? -3.686 -8.109 -9.219 1 93.69 100 SER A C 1
ATOM 752 O O . SER A 1 100 ? -3.838 -9.32 -9.039 1 93.69 100 SER A O 1
ATOM 754 N N . VAL A 1 101 ? -2.539 -7.504 -9.508 1 91 101 VAL A N 1
ATOM 755 C CA . VAL A 1 101 ? -1.316 -8.281 -9.664 1 91 101 VAL A CA 1
ATOM 756 C C . VAL A 1 101 ? -0.307 -7.883 -8.594 1 91 101 VAL A C 1
ATOM 758 O O . VAL A 1 101 ? -0.049 -6.695 -8.391 1 91 101 VAL A O 1
ATOM 761 N N . ALA A 1 102 ? 0.234 -8.891 -7.906 1 93.5 102 ALA A N 1
ATOM 762 C CA . ALA A 1 102 ? 1.295 -8.688 -6.922 1 93.5 102 ALA A CA 1
ATOM 763 C C . ALA A 1 102 ? 2.586 -9.375 -7.359 1 93.5 102 ALA A C 1
ATOM 765 O O . ALA A 1 102 ? 2.564 -10.531 -7.801 1 93.5 102 ALA A O 1
ATOM 766 N N . ILE A 1 103 ? 3.664 -8.625 -7.273 1 89.62 103 ILE A N 1
ATOM 767 C CA . ILE A 1 103 ? 4.996 -9.133 -7.578 1 89.62 103 ILE A CA 1
ATOM 768 C C . ILE A 1 103 ? 5.91 -8.945 -6.371 1 89.62 103 ILE A C 1
ATOM 770 O O . ILE A 1 103 ? 6.043 -7.832 -5.852 1 89.62 103 ILE A O 1
ATOM 774 N N . ILE A 1 104 ? 6.539 -10.008 -5.984 1 90.25 104 ILE A N 1
ATOM 775 C CA . ILE A 1 104 ? 7.422 -9.906 -4.828 1 90.25 104 ILE A CA 1
ATOM 776 C C . ILE A 1 104 ? 8.867 -10.109 -5.27 1 90.25 104 ILE A C 1
ATOM 778 O O . ILE A 1 104 ? 9.156 -10.977 -6.098 1 90.25 104 ILE A O 1
ATOM 782 N N . LYS A 1 105 ? 9.633 -9.211 -4.754 1 85.56 105 LYS A N 1
ATOM 783 C CA . LYS A 1 105 ? 11.062 -9.25 -5.012 1 85.56 105 LYS A CA 1
ATOM 784 C C . LYS A 1 105 ? 11.859 -9.359 -3.713 1 85.56 105 LYS A C 1
ATOM 786 O O . LYS A 1 105 ? 11.492 -8.742 -2.707 1 85.56 105 LYS A O 1
ATOM 791 N N . ASP A 1 106 ? 12.953 -10.148 -3.807 1 84.81 106 ASP A N 1
ATOM 792 C CA . ASP A 1 106 ? 13.859 -10.211 -2.664 1 84.81 106 ASP A CA 1
ATOM 793 C C . ASP A 1 106 ? 14.82 -9.023 -2.662 1 84.81 106 ASP A C 1
ATOM 795 O O . ASP A 1 106 ? 15.32 -8.617 -3.713 1 84.81 106 ASP A O 1
ATOM 799 N N . ILE A 1 107 ? 14.828 -8.297 -1.567 1 75 107 ILE A N 1
ATOM 800 C CA . ILE A 1 107 ? 15.75 -7.172 -1.466 1 75 107 ILE A CA 1
ATOM 801 C C . ILE A 1 107 ? 16.969 -7.574 -0.63 1 75 107 ILE A C 1
ATOM 803 O O . ILE A 1 107 ? 16.812 -8.062 0.492 1 75 107 ILE A O 1
ATOM 807 N N . PRO A 1 108 ? 18.156 -7.559 -1.3 1 59.97 108 PRO A N 1
ATOM 808 C CA . PRO A 1 108 ? 19.359 -7.887 -0.536 1 59.97 108 PRO A CA 1
ATOM 809 C C . PRO A 1 108 ? 19.531 -7.004 0.699 1 59.97 108 PRO A C 1
ATOM 811 O O . PRO A 1 108 ? 19.094 -5.855 0.707 1 59.97 108 PRO A O 1
ATOM 814 N N . ASN A 1 109 ? 19.5 -7.496 1.875 1 53.09 109 ASN A N 1
ATOM 815 C CA . ASN A 1 109 ? 19.719 -6.809 3.141 1 53.09 109 ASN A CA 1
ATOM 816 C C . ASN A 1 109 ? 20.75 -5.684 2.992 1 53.09 109 ASN A C 1
ATOM 818 O O . ASN A 1 109 ? 21.172 -5.09 3.986 1 53.09 109 ASN A O 1
ATOM 822 N N . SER A 1 110 ? 21.312 -5.52 1.941 1 45 110 SER A N 1
ATOM 823 C CA . SER A 1 110 ? 22.359 -4.508 2.057 1 45 110 SER A CA 1
ATOM 824 C C . SER A 1 110 ? 21.781 -3.135 2.361 1 45 110 SER A C 1
ATOM 826 O O . SER A 1 110 ? 22.5 -2.225 2.777 1 45 110 SER A O 1
ATOM 828 N N . PHE A 1 111 ? 20.703 -2.736 2.059 1 42.91 111 PHE A N 1
ATOM 829 C CA . PHE A 1 111 ? 20.266 -1.365 2.275 1 42.91 111 PHE A CA 1
ATOM 830 C C . PHE A 1 111 ? 20.156 -1.059 3.764 1 42.91 111 PHE A C 1
ATOM 832 O O . PHE A 1 111 ? 20.25 0.102 4.172 1 42.91 111 PHE A O 1
ATOM 839 N N . LEU A 1 112 ? 19.672 -1.872 4.668 1 39.84 112 LEU A N 1
ATOM 840 C CA . LEU A 1 112 ? 19.859 -1.546 6.078 1 39.84 112 LEU A CA 1
ATOM 841 C C . LEU A 1 112 ? 21.344 -1.538 6.426 1 39.84 112 LEU A C 1
ATOM 843 O O . LEU A 1 112 ? 21.719 -1.548 7.605 1 39.84 112 LEU A O 1
ATOM 847 N N . GLN A 1 113 ? 22.25 -1.822 5.605 1 33.81 113 GLN A N 1
ATOM 848 C CA . GLN A 1 113 ? 23.625 -1.705 6.105 1 33.81 113 GLN A CA 1
ATOM 849 C C . GLN A 1 113 ? 24 -0.245 6.328 1 33.81 113 GLN A C 1
ATOM 851 O O . GLN A 1 113 ? 23.953 0.563 5.398 1 33.81 113 GLN A O 1
ATOM 856 N N . GLU A 1 114 ? 23.797 0.37 7.539 1 34.28 114 GLU A N 1
ATOM 857 C CA . GLU A 1 114 ? 24.562 1.478 8.102 1 34.28 114 GLU A CA 1
ATOM 858 C C . GLU A 1 114 ? 25.953 1.562 7.477 1 34.28 114 GLU A C 1
ATOM 860 O O . GLU A 1 114 ? 26.641 0.551 7.348 1 34.28 114 GLU A O 1
ATOM 865 N N . ASP A 1 115 ? 26.234 2.457 6.539 1 30.42 115 ASP A N 1
ATOM 866 C CA . ASP A 1 115 ? 27.609 2.859 6.309 1 30.42 115 ASP A CA 1
ATOM 867 C C . ASP A 1 115 ? 28.391 2.932 7.621 1 30.42 115 ASP A C 1
ATOM 869 O O . ASP A 1 115 ? 28.141 3.807 8.453 1 30.42 115 ASP A O 1
ATOM 873 N N . LYS A 1 116 ? 28.781 1.942 8.312 1 31.52 116 LYS A N 1
ATOM 874 C CA . LYS A 1 116 ? 29.859 1.921 9.305 1 31.52 116 LYS A CA 1
ATOM 875 C C . LYS A 1 116 ? 31.156 2.445 8.727 1 31.52 116 LYS A C 1
ATOM 877 O O . LYS A 1 116 ? 31.953 1.676 8.18 1 31.52 116 LYS A O 1
ATOM 882 N N . ASP A 1 117 ? 31.156 3.27 7.543 1 26.58 117 ASP A N 1
ATOM 883 C CA . ASP A 1 117 ? 32.469 3.895 7.516 1 26.58 117 ASP A CA 1
ATOM 884 C C . ASP A 1 117 ? 32.562 5.047 8.516 1 26.58 117 ASP A C 1
ATOM 886 O O . ASP A 1 117 ? 31.609 5.82 8.656 1 26.58 117 ASP A O 1
ATOM 890 N N . MET B 1 1 ? -14.531 4.129 44.375 1 32.22 1 MET B N 1
ATOM 891 C CA . MET B 1 1 ? -14.5 5.109 43.281 1 32.22 1 MET B CA 1
ATOM 892 C C . MET B 1 1 ? -13.547 4.664 42.188 1 32.22 1 MET B C 1
ATOM 894 O O . MET B 1 1 ? -12.344 4.516 42.406 1 32.22 1 MET B O 1
ATOM 898 N N . GLU B 1 2 ? -13.969 3.828 41.188 1 32.91 2 GLU B N 1
ATOM 899 C CA . GLU B 1 2 ? -13.312 3.047 40.156 1 32.91 2 GLU B CA 1
ATOM 900 C C . GLU B 1 2 ? -12.578 3.951 39.156 1 32.91 2 GLU B C 1
ATOM 902 O O . GLU B 1 2 ? -13.141 4.941 38.688 1 32.91 2 GLU B O 1
ATOM 907 N N . GLU B 1 3 ? -11.242 4.117 39.25 1 33.84 3 GLU B N 1
ATOM 908 C CA . GLU B 1 3 ? -10.344 4.793 38.312 1 33.84 3 GLU B CA 1
ATOM 909 C C . GLU B 1 3 ? -10.664 4.43 36.875 1 33.84 3 GLU B C 1
ATOM 911 O O . GLU B 1 3 ? -10.5 3.277 36.469 1 33.84 3 GLU B O 1
ATOM 916 N N . THR B 1 4 ? -11.758 4.93 36.312 1 33.72 4 THR B N 1
ATOM 917 C CA . THR B 1 4 ? -12.062 4.855 34.875 1 33.72 4 THR B CA 1
ATOM 918 C C . THR B 1 4 ? -10.828 5.176 34.062 1 33.72 4 THR B C 1
ATOM 920 O O . THR B 1 4 ? -10.172 6.199 34.281 1 33.72 4 THR B O 1
ATOM 923 N N . SER B 1 5 ? -10.031 4.191 33.656 1 34.06 5 SER B N 1
ATOM 924 C CA . SER B 1 5 ? -8.906 4.211 32.719 1 34.06 5 SER B CA 1
ATOM 925 C C . SER B 1 5 ? -9.148 5.188 31.578 1 34.06 5 SER B C 1
ATOM 927 O O . SER B 1 5 ? -10.086 5.016 30.797 1 34.06 5 SER B O 1
ATOM 929 N N . ASN B 1 6 ? -9.188 6.5 31.734 1 29.23 6 ASN B N 1
ATOM 930 C CA . ASN B 1 6 ? -9.18 7.625 30.797 1 29.23 6 ASN B CA 1
ATOM 931 C C . ASN B 1 6 ? -8.211 7.387 29.641 1 29.23 6 ASN B C 1
ATOM 933 O O . ASN B 1 6 ? -7 7.531 29.797 1 29.23 6 ASN B O 1
ATOM 937 N N . SER B 1 7 ? -8.227 6.281 28.984 1 33.38 7 SER B N 1
ATOM 938 C CA . SER B 1 7 ? -7.52 6.125 27.719 1 33.38 7 SER B CA 1
ATOM 939 C C . SER B 1 7 ? -7.652 7.375 26.859 1 33.38 7 SER B C 1
ATOM 941 O O . SER B 1 7 ? -8.688 7.598 26.234 1 33.38 7 SER B O 1
ATOM 943 N N . ARG B 1 8 ? -7.469 8.555 27.359 1 32 8 ARG B N 1
ATOM 944 C CA . ARG B 1 8 ? -7.422 9.828 26.656 1 32 8 ARG B CA 1
ATOM 945 C C . ARG B 1 8 ? -6.73 9.688 25.312 1 32 8 ARG B C 1
ATOM 947 O O . ARG B 1 8 ? -5.727 8.977 25.188 1 32 8 ARG B O 1
ATOM 954 N N . SER B 1 9 ? -7.438 9.719 24.188 1 36.75 9 SER B N 1
ATOM 955 C CA . SER B 1 9 ? -7.039 9.914 22.797 1 36.75 9 SER B CA 1
ATOM 956 C C . SER B 1 9 ? -5.781 10.766 22.703 1 36.75 9 SER B C 1
ATOM 958 O O . SER B 1 9 ? -5.824 11.977 22.922 1 36.75 9 SER B O 1
ATOM 960 N N . ARG B 1 10 ? -4.738 10.359 23.266 1 38.62 10 ARG B N 1
ATOM 961 C CA . ARG B 1 10 ? -3.5 11.109 23.109 1 38.62 10 ARG B CA 1
ATOM 962 C C . ARG B 1 10 ? -3.322 11.609 21.688 1 38.62 10 ARG B C 1
ATOM 964 O O . ARG B 1 10 ? -3.213 10.805 20.75 1 38.62 10 ARG B O 1
ATOM 971 N N . ARG B 1 11 ? -3.941 12.742 21.297 1 43.31 11 ARG B N 1
ATOM 972 C CA . ARG B 1 11 ? -3.695 13.461 20.047 1 43.31 11 ARG B CA 1
ATOM 973 C C . ARG B 1 11 ? -2.211 13.461 19.703 1 43.31 11 ARG B C 1
ATOM 975 O O . ARG B 1 11 ? -1.385 13.922 20.5 1 43.31 11 ARG B O 1
ATOM 982 N N . THR B 1 12 ? -1.697 12.305 19.203 1 47.34 12 THR B N 1
ATOM 983 C CA . THR B 1 12 ? -0.362 12.438 18.625 1 47.34 12 THR B CA 1
ATOM 984 C C . THR B 1 12 ? -0.117 13.859 18.141 1 47.34 12 THR B C 1
ATOM 986 O O . THR B 1 12 ? -0.898 14.391 17.344 1 47.34 12 THR B O 1
ATOM 989 N N . THR B 1 13 ? 0.608 14.633 18.938 1 50.31 13 THR B N 1
ATOM 990 C CA . THR B 1 13 ? 0.931 16 18.562 1 50.31 13 THR B CA 1
ATOM 991 C C . THR B 1 13 ? 1.537 16.047 17.172 1 50.31 13 THR B C 1
ATOM 993 O O . THR B 1 13 ? 2.039 15.047 16.672 1 50.31 13 THR B O 1
ATOM 996 N N . LEU B 1 14 ? 1.215 17.094 16.516 1 53.38 14 LEU B N 1
ATOM 997 C CA . LEU B 1 14 ? 1.838 17.375 15.234 1 53.38 14 LEU B CA 1
ATOM 998 C C . LEU B 1 14 ? 3.344 17.141 15.289 1 53.38 14 LEU B C 1
ATOM 1000 O O . LEU B 1 14 ? 3.934 16.625 14.344 1 53.38 14 LEU B O 1
ATOM 1004 N N . LYS B 1 15 ? 3.818 17.469 16.453 1 56.31 15 LYS B N 1
ATOM 1005 C CA . LYS B 1 15 ? 5.258 17.297 16.625 1 56.31 15 LYS B CA 1
ATOM 1006 C C . LYS B 1 15 ? 5.652 15.828 16.516 1 56.31 15 LYS B C 1
ATOM 1008 O O . LYS B 1 15 ? 6.645 15.5 15.875 1 56.31 15 LYS B O 1
ATOM 1013 N N . GLU B 1 16 ? 4.93 15.078 17.234 1 55.81 16 GLU B N 1
ATOM 1014 C CA . GLU B 1 16 ? 5.223 13.648 17.172 1 55.81 16 GLU B CA 1
ATOM 1015 C C . GLU B 1 16 ? 5.012 13.094 15.766 1 55.81 16 GLU B C 1
ATOM 1017 O O . GLU B 1 16 ? 5.805 12.281 15.289 1 55.81 16 GLU B O 1
ATOM 1022 N N . ILE B 1 17 ? 4.027 13.531 15.164 1 57.03 17 ILE B N 1
ATOM 1023 C CA . ILE B 1 17 ? 3.777 13.125 13.789 1 57.03 17 ILE B CA 1
ATOM 1024 C C . ILE B 1 17 ? 4.957 13.531 12.906 1 57.03 17 ILE B C 1
ATOM 1026 O O . ILE B 1 17 ? 5.449 12.727 12.109 1 57.03 17 ILE B O 1
ATOM 1030 N N . LEU B 1 18 ? 5.305 14.766 13.039 1 58.41 18 LEU B N 1
ATOM 1031 C CA . LEU B 1 18 ? 6.391 15.289 12.227 1 58.41 18 LEU B CA 1
ATOM 1032 C C . LEU B 1 18 ? 7.68 14.508 12.453 1 58.41 18 LEU B C 1
ATOM 1034 O O . LEU B 1 18 ? 8.422 14.234 11.508 1 58.41 18 LEU B O 1
ATOM 1038 N N . GLN B 1 19 ? 7.832 14.203 13.742 1 61.19 19 GLN B N 1
ATOM 1039 C CA . GLN B 1 19 ? 9.016 13.406 14.039 1 61.19 19 GLN B CA 1
ATOM 1040 C C . GLN B 1 19 ? 8.945 12.031 13.375 1 61.19 19 GLN B C 1
ATOM 1042 O O . GLN B 1 19 ? 9.938 11.562 12.812 1 61.19 19 GLN B O 1
ATOM 1047 N N . LEU B 1 20 ? 7.848 11.562 13.445 1 57.66 20 LEU B N 1
ATOM 1048 C CA . LEU B 1 20 ? 7.656 10.266 12.805 1 57.66 20 LEU B CA 1
ATOM 1049 C C . LEU B 1 20 ? 7.844 10.367 11.297 1 57.66 20 LEU B C 1
ATOM 1051 O O . LEU B 1 20 ? 8.484 9.508 10.688 1 57.66 20 LEU B O 1
ATOM 1055 N N . THR B 1 21 ? 7.258 11.469 10.781 1 56.03 21 THR B N 1
ATOM 1056 C CA . THR B 1 21 ? 7.414 11.727 9.352 1 56.03 21 THR B CA 1
ATOM 1057 C C . THR B 1 21 ? 8.883 11.883 8.984 1 56.03 21 THR B C 1
ATOM 1059 O O . THR B 1 21 ? 9.344 11.336 7.98 1 56.03 21 THR B O 1
ATOM 1062 N N . SER B 1 22 ? 9.438 12.648 9.82 1 58.88 22 SER B N 1
ATOM 1063 C CA . SER B 1 22 ? 10.852 12.891 9.555 1 58.88 22 SER B CA 1
ATOM 1064 C C . SER B 1 22 ? 11.648 11.594 9.57 1 58.88 22 SER B C 1
ATOM 1066 O O . SER B 1 22 ? 12.477 11.352 8.688 1 58.88 22 SER B O 1
ATOM 1068 N N . GLU B 1 23 ? 11.359 10.781 10.531 1 56.94 23 GLU B N 1
ATOM 1069 C CA . GLU B 1 23 ? 12.055 9.508 10.648 1 56.94 23 GLU B CA 1
ATOM 1070 C C . GLU B 1 23 ? 11.75 8.594 9.469 1 56.94 23 GLU B C 1
ATOM 1072 O O . GLU B 1 23 ? 12.641 7.941 8.93 1 56.94 23 GLU B O 1
ATOM 1077 N N . TYR B 1 24 ? 10.555 8.719 9.148 1 53.22 24 TYR B N 1
ATOM 1078 C CA . TYR B 1 24 ? 10.117 7.895 8.031 1 53.22 24 TYR B CA 1
ATOM 1079 C C . TYR B 1 24 ? 10.766 8.359 6.727 1 53.22 24 TYR B C 1
ATOM 1081 O O . TYR B 1 24 ? 11.195 7.531 5.918 1 53.22 24 TYR B O 1
ATOM 1089 N N . ASN B 1 25 ? 10.617 9.68 6.621 1 56.78 25 ASN B N 1
ATO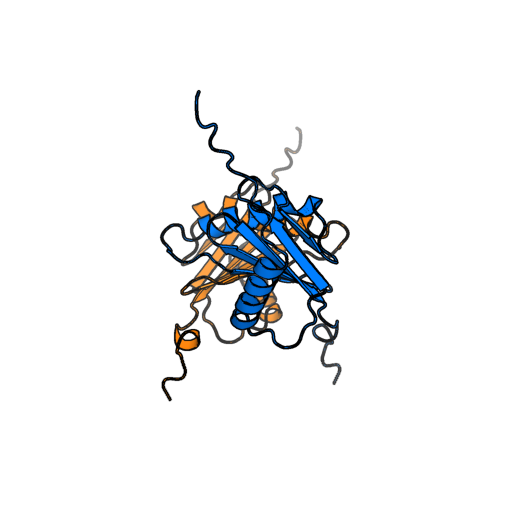M 1090 C CA . ASN B 1 25 ? 11.234 10.234 5.418 1 56.78 25 ASN B CA 1
ATOM 1091 C C . ASN B 1 25 ? 12.703 9.836 5.305 1 56.78 25 ASN B C 1
ATOM 1093 O O . ASN B 1 25 ? 13.195 9.562 4.207 1 56.78 25 ASN B O 1
ATOM 1097 N N . LYS B 1 26 ? 13.25 9.875 6.387 1 55.19 26 LYS B N 1
ATOM 1098 C CA . LYS B 1 26 ? 14.656 9.461 6.395 1 55.19 26 LYS B CA 1
ATOM 1099 C C . LYS B 1 26 ? 14.805 8.008 5.969 1 55.19 26 LYS B C 1
ATOM 1101 O O . LYS B 1 26 ? 15.789 7.641 5.32 1 55.19 26 LYS B O 1
ATOM 1106 N N . GLU B 1 27 ? 13.844 7.348 6.344 1 50.47 27 GLU B N 1
ATOM 1107 C CA . GLU B 1 27 ? 13.891 5.922 6.039 1 50.47 27 GLU B CA 1
ATOM 1108 C C . GLU B 1 27 ? 13.586 5.66 4.566 1 50.47 27 GLU B C 1
ATOM 1110 O O . GLU B 1 27 ? 14.156 4.754 3.959 1 50.47 27 GLU B O 1
ATOM 1115 N N . ILE B 1 28 ? 12.664 6.43 4.094 1 48.94 28 ILE B N 1
ATOM 1116 C CA . ILE B 1 28 ? 12.328 6.145 2.705 1 48.94 28 ILE B CA 1
ATOM 1117 C C . ILE B 1 28 ? 13.078 7.102 1.784 1 48.94 28 ILE B C 1
ATOM 1119 O O . ILE B 1 28 ? 13.023 6.969 0.56 1 48.94 28 ILE B O 1
ATOM 1123 N N . CYS B 1 29 ? 14.273 7.469 2.143 1 46.09 29 CYS B N 1
ATOM 1124 C CA . CYS B 1 29 ? 15.328 8.172 1.424 1 46.09 29 CYS B CA 1
ATOM 1125 C C . CYS B 1 29 ? 14.742 9.148 0.407 1 46.09 29 CYS B C 1
ATOM 1127 O O . CYS B 1 29 ? 15.453 9.633 -0.475 1 46.09 29 CYS B O 1
ATOM 1129 N N . GLU B 1 30 ? 13.398 9.289 0.404 1 50.56 30 GLU B N 1
ATOM 1130 C CA . GLU B 1 30 ? 13.047 10.164 -0.711 1 50.56 30 GLU B CA 1
ATOM 1131 C C . GLU B 1 30 ? 13.266 11.625 -0.354 1 50.56 30 GLU B C 1
ATOM 1133 O O . GLU B 1 30 ? 12.492 12.211 0.411 1 50.56 30 GLU B O 1
ATOM 1138 N N . LYS B 1 31 ? 14.484 12.062 -0.262 1 48.84 31 LYS B N 1
ATOM 1139 C CA . LYS B 1 31 ? 15 13.383 0.08 1 48.84 31 LYS B CA 1
ATOM 1140 C C . LYS B 1 31 ? 14.133 14.492 -0.524 1 48.84 31 LYS B C 1
ATOM 1142 O O . LYS B 1 31 ? 13.914 15.523 0.106 1 48.84 31 LYS B O 1
ATOM 1147 N N . GLU B 1 32 ? 13.805 14.406 -1.837 1 50.62 32 GLU B N 1
ATOM 1148 C CA . GLU B 1 32 ? 13.641 15.617 -2.625 1 50.62 32 GLU B CA 1
ATOM 1149 C C . GLU B 1 32 ? 12.195 16.109 -2.578 1 50.62 32 GLU B C 1
ATOM 1151 O O . GLU B 1 32 ? 11.875 17.156 -3.146 1 50.62 32 GLU B O 1
ATOM 1156 N N . SER B 1 33 ? 11.203 15.414 -2.039 1 60.25 33 SER B N 1
ATOM 1157 C CA . SER B 1 33 ? 9.906 16.016 -2.35 1 60.25 33 SER B CA 1
ATOM 1158 C C . SER B 1 33 ? 9.281 16.641 -1.113 1 60.25 33 SER B C 1
ATOM 1160 O O . SER B 1 33 ? 9.57 16.234 0.014 1 60.25 33 SER B O 1
ATOM 1162 N N . SER B 1 34 ? 8.703 17.828 -1.354 1 73.69 34 SER B N 1
ATOM 1163 C CA . SER B 1 34 ? 8 18.578 -0.322 1 73.69 34 SER B CA 1
ATOM 1164 C C . SER B 1 34 ? 6.805 17.797 0.213 1 73.69 34 SER B C 1
ATOM 1166 O O . SER B 1 34 ? 6.062 17.188 -0.557 1 73.69 34 SER B O 1
ATOM 1168 N N . VAL B 1 35 ? 6.73 17.734 1.543 1 82.94 35 VAL B N 1
ATOM 1169 C CA . VAL B 1 35 ? 5.586 17.156 2.225 1 82.94 35 VAL B CA 1
ATOM 1170 C C . VAL B 1 35 ? 4.371 18.062 2.078 1 82.94 35 VAL B C 1
ATOM 1172 O O . VAL B 1 35 ? 4.434 19.25 2.412 1 82.94 35 VAL B O 1
ATOM 1175 N N . SER B 1 36 ? 3.277 17.562 1.562 1 90.81 36 SER B N 1
ATOM 1176 C CA . SER B 1 36 ? 2.092 18.375 1.298 1 90.81 36 SER B CA 1
ATOM 1177 C C . SER B 1 36 ? 0.964 18.031 2.266 1 90.81 36 SER B C 1
ATOM 1179 O O . SER B 1 36 ? -0.059 18.719 2.299 1 90.81 36 SER B O 1
ATOM 1181 N N . GLY B 1 37 ? 1.104 16.969 3.131 1 89.44 37 GLY B N 1
ATOM 1182 C CA . GLY B 1 37 ? 0.099 16.594 4.113 1 89.44 37 GLY B CA 1
ATOM 1183 C C . GLY B 1 37 ? 0.523 15.422 4.98 1 89.44 37 GLY B C 1
ATOM 1184 O O . GLY B 1 37 ? 1.403 14.648 4.602 1 89.44 37 GLY B O 1
ATOM 1185 N N . VAL B 1 38 ? -0.105 15.367 6.125 1 90 38 VAL B N 1
ATOM 1186 C CA . VAL B 1 38 ? 0.135 14.289 7.082 1 90 38 VAL B CA 1
ATOM 1187 C C . VAL B 1 38 ? -1.177 13.891 7.75 1 90 38 VAL B C 1
ATOM 1189 O O . VAL B 1 38 ? -2.016 14.742 8.047 1 90 38 VAL B O 1
ATOM 1192 N N . LEU B 1 39 ? -1.368 12.625 7.992 1 92.5 39 LEU B N 1
ATOM 1193 C CA . LEU B 1 39 ? -2.541 12.109 8.695 1 92.5 39 LEU B CA 1
ATOM 1194 C C . LEU B 1 39 ? -2.15 11.008 9.672 1 92.5 39 LEU B C 1
ATOM 1196 O O . LEU B 1 39 ? -1.342 10.133 9.336 1 92.5 39 LEU B O 1
ATOM 1200 N N . CYS B 1 40 ? -2.695 11.055 10.867 1 91.81 40 CYS B N 1
ATOM 1201 C CA . CYS B 1 40 ? -2.533 10.016 11.875 1 91.81 40 CYS B CA 1
ATOM 1202 C C . CYS B 1 40 ? -3.881 9.422 12.266 1 91.81 40 CYS B C 1
ATOM 1204 O O . CYS B 1 40 ? -4.855 10.148 12.461 1 91.81 40 CYS B O 1
ATOM 1206 N N . THR B 1 41 ? -3.93 8.156 12.375 1 95.62 41 THR B N 1
ATOM 1207 C CA . THR B 1 41 ? -5.16 7.449 12.719 1 95.62 41 THR B CA 1
ATOM 1208 C C . THR B 1 41 ? -4.863 6.254 13.617 1 95.62 41 THR B C 1
ATOM 1210 O O . THR B 1 41 ? -3.754 5.719 13.609 1 95.62 41 THR B O 1
ATOM 1213 N N . ASP B 1 42 ? -5.77 5.84 14.383 1 93.88 42 ASP B N 1
ATOM 1214 C CA . ASP B 1 42 ? -5.582 4.652 15.219 1 93.88 42 ASP B CA 1
ATOM 1215 C C . ASP B 1 42 ? -6.094 3.4 14.508 1 93.88 42 ASP B C 1
ATOM 1217 O O . ASP B 1 42 ? -6.457 3.449 13.336 1 93.88 42 ASP B O 1
ATOM 1221 N N . SER B 1 43 ? -6.109 2.252 15.211 1 96.5 43 SER B N 1
ATOM 1222 C CA . SER B 1 43 ? -6.41 0.951 14.625 1 96.5 43 SER B CA 1
ATOM 1223 C C . SER B 1 43 ? -7.891 0.827 14.281 1 96.5 43 SER B C 1
ATOM 1225 O O . SER B 1 43 ? -8.289 -0.07 13.531 1 96.5 43 SER B O 1
ATOM 1227 N N . LYS B 1 44 ? -8.703 1.72 14.875 1 96.69 44 LYS B N 1
ATOM 1228 C CA . LYS B 1 44 ? -10.141 1.685 14.594 1 96.69 44 LYS B CA 1
ATOM 1229 C C . LYS B 1 44 ? -10.5 2.637 13.453 1 96.69 44 LYS B C 1
ATOM 1231 O O . LYS B 1 44 ? -11.656 2.705 13.047 1 96.69 44 LYS B O 1
ATOM 1236 N N . GLY B 1 45 ? -9.492 3.418 13.008 1 97.81 45 GLY B N 1
ATOM 1237 C CA . GLY B 1 45 ? -9.734 4.324 11.898 1 97.81 45 GLY B CA 1
ATOM 1238 C C . GLY B 1 45 ? -10.133 5.719 12.344 1 97.81 45 GLY B C 1
ATOM 1239 O O . GLY B 1 45 ? -10.68 6.496 11.555 1 97.81 45 GLY B O 1
ATOM 1240 N N . LEU B 1 46 ? -9.984 6.008 13.602 1 97.19 46 LEU B N 1
ATOM 1241 C CA . LEU B 1 46 ? -10.25 7.352 14.102 1 97.19 46 LEU B CA 1
ATOM 1242 C C . LEU B 1 46 ? -9.109 8.297 13.758 1 97.19 46 LEU B C 1
ATOM 1244 O O . LEU B 1 46 ? -7.941 7.984 13.992 1 97.19 46 LEU B O 1
ATOM 1248 N N . CYS B 1 47 ? -9.484 9.461 13.203 1 95.75 47 CYS B N 1
ATOM 1249 C CA . CYS B 1 47 ? -8.469 10.453 12.859 1 95.75 47 CYS B CA 1
ATOM 1250 C C . CYS B 1 47 ? -7.934 11.141 14.109 1 95.75 47 CYS B C 1
ATOM 1252 O O . CYS B 1 47 ? -8.688 11.805 14.828 1 95.75 47 CYS B O 1
ATOM 1254 N N . LEU B 1 48 ? -6.734 10.961 14.352 1 92.25 48 LEU B N 1
ATOM 1255 C CA . LEU B 1 48 ? -6.098 11.57 15.516 1 92.25 48 LEU B CA 1
ATOM 1256 C C . LEU B 1 48 ? -5.578 12.969 15.188 1 92.25 48 LEU B C 1
ATOM 1258 O O . LEU B 1 48 ? -5.41 13.797 16.078 1 92.25 48 LEU B O 1
ATOM 1262 N N . GLY B 1 49 ? -5.215 13.227 13.898 1 91.06 49 GLY B N 1
ATOM 1263 C CA . GLY B 1 49 ? -4.734 14.5 13.391 1 91.06 49 GLY B CA 1
ATOM 1264 C C . GLY B 1 49 ? -4.418 14.477 11.906 1 91.06 49 GLY B C 1
ATOM 1265 O O . GLY B 1 49 ? -4.023 13.438 11.375 1 91.06 49 GLY B O 1
ATOM 1266 N N . THR B 1 50 ? -4.688 15.578 11.305 1 90.69 50 THR B N 1
ATOM 1267 C CA . THR B 1 50 ? -4.367 15.664 9.883 1 90.69 50 THR B CA 1
ATOM 1268 C C . THR B 1 50 ? -3.98 17.094 9.5 1 90.69 50 THR B C 1
ATOM 1270 O O . THR B 1 50 ? -4.367 18.047 10.172 1 90.69 50 THR B O 1
ATOM 1273 N N . THR B 1 51 ? -3.16 17.188 8.484 1 87.12 51 THR B N 1
ATOM 1274 C CA . THR B 1 51 ? -2.771 18.469 7.918 1 87.12 51 THR B CA 1
ATOM 1275 C C . THR B 1 51 ? -2.598 18.359 6.406 1 87.12 51 THR B C 1
ATOM 1277 O O . THR B 1 51 ? -2.367 17.266 5.879 1 87.12 51 THR B O 1
ATOM 1280 N N . GLY B 1 52 ? -2.846 19.5 5.746 1 90.12 52 GLY B N 1
ATOM 1281 C CA . GLY B 1 52 ? -2.561 19.594 4.324 1 90.12 52 GLY B CA 1
ATOM 1282 C C . GLY B 1 52 ? -3.57 18.859 3.467 1 90.12 52 GLY B C 1
ATOM 1283 O O . GLY B 1 52 ? -4.777 18.984 3.672 1 90.12 52 GLY B O 1
ATOM 1284 N N . LYS B 1 53 ? -3.068 18.094 2.545 1 93.06 53 LYS B N 1
ATOM 1285 C CA . LYS B 1 53 ? -3.891 17.5 1.497 1 93.06 53 LYS B CA 1
ATOM 1286 C C . LYS B 1 53 ? -4.633 16.266 2.016 1 93.06 53 LYS B C 1
ATOM 1288 O O . LYS B 1 53 ? -5.566 15.781 1.372 1 93.06 53 LYS B O 1
ATOM 1293 N N . LEU B 1 54 ? -4.219 15.773 3.1 1 93.75 54 LEU B N 1
ATOM 1294 C CA . LEU B 1 54 ? -4.887 14.609 3.664 1 93.75 54 LEU B CA 1
ATOM 1295 C C . LEU B 1 54 ? -5.98 15.023 4.637 1 93.75 54 LEU B C 1
ATOM 1297 O O . LEU B 1 54 ? -5.715 15.719 5.621 1 93.75 54 LEU B O 1
ATOM 1301 N N . HIS B 1 55 ? -7.18 14.531 4.371 1 96.06 55 HIS B N 1
ATOM 1302 C CA . HIS B 1 55 ? -8.336 14.883 5.195 1 96.06 55 HIS B CA 1
ATOM 1303 C C . HIS B 1 55 ? -8.742 13.719 6.098 1 96.06 55 HIS B C 1
ATOM 1305 O O . HIS B 1 55 ? -8.383 12.57 5.832 1 96.06 55 HIS B O 1
ATOM 1311 N N . SER B 1 56 ? -9.57 14.039 7.074 1 97.12 56 SER B N 1
ATOM 1312 C CA . SER B 1 56 ? -9.875 13.078 8.133 1 97.12 56 SER B CA 1
ATOM 1313 C C . SER B 1 56 ? -10.672 11.898 7.594 1 97.12 56 SER B C 1
ATOM 1315 O O . SER B 1 56 ? -10.609 10.797 8.156 1 97.12 56 SER B O 1
ATOM 1317 N N . GLU B 1 57 ? -11.367 12.039 6.531 1 97.69 57 GLU B N 1
ATOM 1318 C CA . GLU B 1 57 ? -12.195 10.977 5.98 1 97.69 57 GLU B CA 1
ATOM 1319 C C . GLU B 1 57 ? -11.336 9.82 5.461 1 97.69 57 GLU B C 1
ATOM 1321 O O . GLU B 1 57 ? -11.844 8.719 5.242 1 97.69 57 GLU B O 1
ATOM 1326 N N . LEU B 1 58 ? -10.039 10 5.309 1 98.19 58 LEU B N 1
ATOM 1327 C CA . LEU B 1 58 ? -9.141 8.984 4.781 1 98.19 58 LEU B CA 1
ATOM 1328 C C . LEU B 1 58 ? -8.609 8.094 5.902 1 98.19 58 LEU B C 1
ATOM 1330 O O . LEU B 1 58 ? -7.926 7.098 5.641 1 98.19 58 LEU B O 1
ATOM 1334 N N . SER B 1 59 ? -8.969 8.391 7.125 1 98.31 59 SER B N 1
ATOM 1335 C CA . SER B 1 59 ? -8.398 7.684 8.266 1 98.31 59 SER B CA 1
ATOM 1336 C C . SER B 1 59 ? -8.719 6.191 8.219 1 98.31 59 SER B C 1
ATOM 1338 O O . SER B 1 59 ? -7.855 5.355 8.477 1 98.31 59 SER B O 1
ATOM 1340 N N . GLY B 1 60 ? -9.93 5.918 7.902 1 98.62 60 GLY B N 1
ATOM 1341 C CA . GLY B 1 60 ? -10.336 4.523 7.797 1 98.62 60 GLY B CA 1
ATOM 1342 C C . GLY B 1 60 ? -9.57 3.76 6.73 1 98.62 60 GLY B C 1
ATOM 1343 O O . GLY B 1 60 ? -9.172 2.615 6.945 1 98.62 60 GLY B O 1
ATOM 1344 N N . VAL B 1 61 ? -9.359 4.406 5.594 1 98.69 61 VAL B N 1
ATOM 1345 C CA . VAL B 1 61 ? -8.648 3.793 4.477 1 98.69 61 VAL B CA 1
ATOM 1346 C C . VAL B 1 61 ? -7.191 3.553 4.863 1 98.69 61 VAL B C 1
ATOM 1348 O O . VAL B 1 61 ? -6.652 2.467 4.633 1 98.69 61 VAL B O 1
ATOM 1351 N N . ILE B 1 62 ? -6.574 4.484 5.523 1 98.44 62 ILE B N 1
ATOM 1352 C CA . ILE B 1 62 ? -5.172 4.395 5.918 1 98.44 62 ILE B CA 1
ATOM 1353 C C . ILE B 1 62 ? -5 3.275 6.941 1 98.44 62 ILE B C 1
ATOM 1355 O O . ILE B 1 62 ? -4.066 2.473 6.84 1 98.44 62 ILE B O 1
ATOM 1359 N N . SER B 1 63 ? -5.957 3.221 7.91 1 98.56 63 SER B N 1
ATOM 1360 C CA . SER B 1 63 ? -5.891 2.162 8.914 1 98.56 63 SER B CA 1
ATOM 1361 C C . SER B 1 63 ? -6.074 0.788 8.281 1 98.56 63 SER B C 1
ATOM 1363 O O . SER B 1 63 ? -5.391 -0.169 8.648 1 98.56 63 SER B O 1
ATOM 1365 N N . SER B 1 64 ? -6.941 0.7 7.32 1 98.5 64 SER B N 1
ATOM 1366 C CA . SER B 1 64 ? -7.184 -0.569 6.641 1 98.5 64 SER B CA 1
ATOM 1367 C C . SER B 1 64 ? -5.957 -1.015 5.852 1 98.5 64 SER B C 1
ATOM 1369 O O . SER B 1 64 ? -5.652 -2.207 5.789 1 98.5 64 SER B O 1
ATOM 1371 N N . LEU B 1 65 ? -5.293 -0.094 5.234 1 98.62 65 LEU B N 1
ATOM 1372 C CA . LEU B 1 65 ? -4.098 -0.396 4.453 1 98.62 65 LEU B CA 1
ATOM 1373 C C . LEU B 1 65 ? -3.01 -1 5.336 1 98.62 65 LEU B C 1
ATOM 1375 O O . LEU B 1 65 ? -2.424 -2.029 4.992 1 98.62 65 LEU B O 1
ATOM 1379 N N . THR B 1 66 ? -2.771 -0.385 6.477 1 97.81 66 THR B N 1
ATOM 1380 C CA . THR B 1 66 ? -1.718 -0.907 7.336 1 97.81 66 THR B CA 1
ATOM 1381 C C . THR B 1 66 ? -2.121 -2.256 7.93 1 97.81 66 THR B C 1
ATOM 1383 O O . THR B 1 66 ? -1.286 -3.148 8.078 1 97.81 66 THR B O 1
ATOM 1386 N N . SER B 1 67 ? -3.422 -2.406 8.25 1 97.94 67 SER B N 1
ATOM 1387 C CA . SER B 1 67 ? -3.9 -3.686 8.766 1 97.94 67 SER B CA 1
ATOM 1388 C C . SER B 1 67 ? -3.75 -4.789 7.723 1 97.94 67 SER B C 1
ATOM 1390 O O . SER B 1 67 ? -3.271 -5.883 8.031 1 97.94 67 SER B O 1
ATOM 1392 N N . ALA B 1 68 ? -4.113 -4.441 6.551 1 98.31 68 ALA B N 1
ATOM 1393 C CA . ALA B 1 68 ? -4.008 -5.426 5.48 1 98.31 68 ALA B CA 1
ATOM 1394 C C . ALA B 1 68 ? -2.549 -5.77 5.191 1 98.31 68 ALA B C 1
ATOM 1396 O O . ALA B 1 68 ? -2.197 -6.938 5.023 1 98.31 68 ALA B O 1
ATOM 1397 N N . ALA B 1 69 ? -1.686 -4.82 5.137 1 98.12 69 ALA B N 1
ATOM 1398 C CA . ALA B 1 69 ? -0.275 -5.035 4.824 1 98.12 69 ALA B CA 1
ATOM 1399 C C . ALA B 1 69 ? 0.386 -5.93 5.871 1 98.12 69 ALA B C 1
ATOM 1401 O O . ALA B 1 69 ? 1.253 -6.742 5.543 1 98.12 69 ALA B O 1
ATOM 1402 N N . SER B 1 70 ? -0.071 -5.82 7.078 1 97.06 70 SER B N 1
ATOM 1403 C CA . SER B 1 70 ? 0.522 -6.602 8.156 1 97.06 70 SER B CA 1
ATOM 1404 C C . SER B 1 70 ? 0.228 -8.086 7.992 1 97.06 70 SER B C 1
ATOM 1406 O O . SER B 1 70 ? 0.913 -8.93 8.57 1 97.06 70 SER B O 1
ATOM 1408 N N . LEU B 1 71 ? -0.817 -8.344 7.211 1 97.56 71 LEU B N 1
ATOM 1409 C CA . LEU B 1 71 ? -1.238 -9.734 7.043 1 97.56 71 LEU B CA 1
ATOM 1410 C C . LEU B 1 71 ? -0.417 -10.422 5.957 1 97.56 71 LEU B C 1
ATOM 1412 O O . LEU B 1 71 ? -0.482 -11.641 5.805 1 97.56 71 LEU B O 1
ATOM 1416 N N . LEU B 1 72 ? 0.419 -9.727 5.211 1 97 72 LEU B N 1
ATOM 1417 C CA . LEU B 1 72 ? 1.207 -10.305 4.129 1 97 72 LEU B CA 1
ATOM 1418 C C . LEU B 1 72 ? 2.328 -11.18 4.68 1 97 72 LEU B C 1
ATOM 1420 O O . LEU B 1 72 ? 2.721 -12.164 4.047 1 97 72 LEU B O 1
ATOM 1424 N N . ASP B 1 73 ? 2.889 -10.797 5.742 1 94.38 73 ASP B N 1
ATOM 1425 C CA . ASP B 1 73 ? 3.873 -11.57 6.488 1 94.38 73 ASP B CA 1
ATOM 1426 C C . ASP B 1 73 ? 3.639 -11.453 7.992 1 94.38 73 ASP B C 1
ATOM 1428 O O . ASP B 1 73 ? 4.371 -10.734 8.688 1 94.38 73 ASP B O 1
ATOM 1432 N N . PRO B 1 74 ? 2.705 -12.281 8.445 1 93.06 74 PRO B N 1
ATOM 1433 C CA . PRO B 1 74 ? 2.301 -12.164 9.852 1 93.06 74 PRO B CA 1
ATOM 1434 C C . PRO B 1 74 ? 3.404 -12.578 10.82 1 93.06 74 PRO B C 1
ATOM 1436 O O . PRO B 1 74 ? 3.33 -12.281 12.016 1 93.06 74 PRO B O 1
ATOM 1439 N N . SER B 1 75 ? 4.336 -13.266 10.273 1 91.94 75 SER B N 1
ATOM 1440 C CA . SER B 1 75 ? 5.398 -13.742 11.156 1 91.94 75 SER B CA 1
ATOM 1441 C C . SER B 1 75 ? 6.469 -12.672 11.359 1 91.94 75 SER B C 1
ATOM 1443 O O . SER B 1 75 ? 7.309 -12.789 12.258 1 91.94 75 SER B O 1
ATOM 1445 N N . SE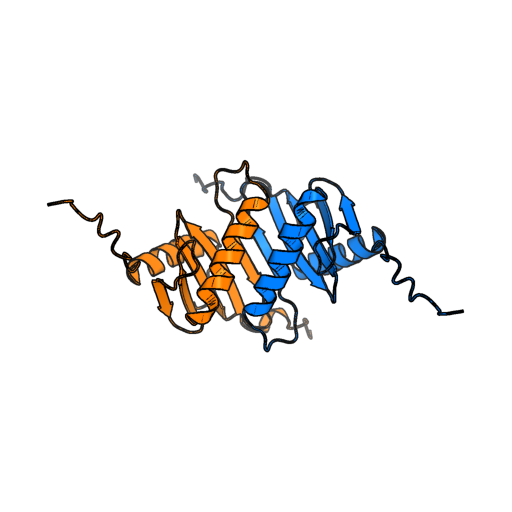R B 1 76 ? 6.512 -11.664 10.508 1 91.19 76 SER B N 1
ATOM 1446 C CA . SER B 1 76 ? 7.512 -10.609 10.617 1 91.19 76 SER B CA 1
ATOM 1447 C C . SER B 1 76 ? 7.281 -9.758 11.859 1 91.19 76 SER B C 1
ATOM 1449 O O . SER B 1 76 ? 6.145 -9.422 12.195 1 91.19 76 SER B O 1
ATOM 1451 N N . ASN B 1 77 ? 8.297 -9.258 12.477 1 89.56 77 ASN B N 1
ATOM 1452 C CA . ASN B 1 77 ? 8.211 -8.391 13.648 1 89.56 77 ASN B CA 1
ATOM 1453 C C . ASN B 1 77 ? 8.297 -6.918 13.258 1 89.56 77 ASN B C 1
ATOM 1455 O O . ASN B 1 77 ? 8.18 -6.043 14.117 1 89.56 77 ASN B O 1
ATOM 1459 N N . THR B 1 78 ? 8.531 -6.676 12.016 1 87.5 78 THR B N 1
ATOM 1460 C CA . THR B 1 78 ? 8.648 -5.301 11.539 1 87.5 78 THR B CA 1
ATOM 1461 C C . THR B 1 78 ? 7.41 -4.898 10.742 1 87.5 78 THR B C 1
ATOM 1463 O O . THR B 1 78 ? 6.941 -5.652 9.891 1 87.5 78 THR B O 1
ATOM 1466 N N . GLU B 1 79 ? 6.867 -3.766 11.125 1 89.62 79 GLU B N 1
ATOM 1467 C CA . GLU B 1 79 ? 5.742 -3.242 10.352 1 89.62 79 GLU B CA 1
ATOM 1468 C C . GLU B 1 79 ? 6.18 -2.826 8.953 1 89.62 79 GLU B C 1
ATOM 1470 O O . GLU B 1 79 ? 7.164 -2.1 8.789 1 89.62 79 GLU B O 1
ATOM 1475 N N . PRO B 1 80 ? 5.48 -3.279 8.031 1 92.62 80 PRO B N 1
ATOM 1476 C CA . PRO B 1 80 ? 5.867 -2.895 6.676 1 92.62 80 PRO B CA 1
ATOM 1477 C C . PRO B 1 80 ? 5.598 -1.421 6.379 1 92.62 80 PRO B C 1
ATOM 1479 O O . PRO B 1 80 ? 4.812 -0.78 7.082 1 92.62 80 PRO B O 1
ATOM 1482 N N . ILE B 1 81 ? 6.312 -0.852 5.434 1 89.94 81 ILE B N 1
ATOM 1483 C CA . ILE B 1 81 ? 6.082 0.491 4.91 1 89.94 81 ILE B CA 1
ATOM 1484 C C . ILE B 1 81 ? 5.312 0.409 3.596 1 89.94 81 ILE B C 1
ATOM 1486 O O . ILE B 1 81 ? 5.684 -0.351 2.697 1 89.94 81 ILE B O 1
ATOM 1490 N N . ILE B 1 82 ? 4.281 1.111 3.523 1 93.75 82 ILE B N 1
ATOM 1491 C CA . ILE B 1 82 ? 3.473 1.16 2.311 1 93.75 82 ILE B CA 1
ATOM 1492 C C . ILE B 1 82 ? 3.764 2.451 1.549 1 93.75 82 ILE B C 1
ATOM 1494 O O . ILE B 1 82 ? 3.721 3.541 2.123 1 93.75 82 ILE B O 1
ATOM 1498 N N . VAL B 1 83 ? 4.059 2.295 0.288 1 87.5 83 VAL B N 1
ATOM 1499 C CA . VAL B 1 83 ? 4.211 3.441 -0.604 1 87.5 83 VAL B CA 1
ATOM 1500 C C . VAL B 1 83 ? 3.189 3.354 -1.736 1 87.5 83 VAL B C 1
ATOM 1502 O O . VAL B 1 83 ? 3.105 2.336 -2.428 1 87.5 83 VAL B O 1
ATOM 1505 N N . ILE B 1 84 ? 2.426 4.41 -1.848 1 92.5 84 ILE B N 1
ATOM 1506 C CA . ILE B 1 84 ? 1.434 4.449 -2.916 1 92.5 84 ILE B CA 1
ATOM 1507 C C . ILE B 1 84 ? 1.773 5.57 -3.896 1 92.5 84 ILE B C 1
ATOM 1509 O O . ILE B 1 84 ? 1.903 6.73 -3.502 1 92.5 84 ILE B O 1
ATOM 1513 N N . HIS B 1 85 ? 1.936 5.18 -5.121 1 85.44 85 HIS B N 1
ATOM 1514 C CA . HIS B 1 85 ? 2.197 6.145 -6.184 1 85.44 85 HIS B CA 1
ATOM 1515 C C . HIS B 1 85 ? 0.928 6.453 -6.973 1 85.44 85 HIS B C 1
ATOM 1517 O O . HIS B 1 85 ? 0.326 5.555 -7.562 1 85.44 85 HIS B O 1
ATOM 1523 N N . SER B 1 86 ? 0.549 7.617 -6.891 1 88.19 86 SER B N 1
ATOM 1524 C CA . SER B 1 86 ? -0.551 8.109 -7.715 1 88.19 86 SER B CA 1
ATOM 1525 C C . SER B 1 86 ? -0.038 8.953 -8.875 1 88.19 86 SER B C 1
ATOM 1527 O O . SER B 1 86 ? 1.155 8.93 -9.188 1 88.19 86 SER B O 1
ATOM 1529 N N . GLU B 1 87 ? -0.994 9.586 -9.594 1 82.25 87 GLU B N 1
ATOM 1530 C CA . GLU B 1 87 ? -0.643 10.391 -10.758 1 82.25 87 GLU B CA 1
ATOM 1531 C C . GLU B 1 87 ? 0.23 11.578 -10.367 1 82.25 87 GLU B C 1
ATOM 1533 O O . GLU B 1 87 ? 1.233 11.859 -11.031 1 82.25 87 GLU B O 1
ATOM 1538 N N . ASP B 1 88 ? 0.016 12.242 -9.227 1 85.06 88 ASP B N 1
ATOM 1539 C CA . ASP B 1 88 ? 0.731 13.477 -8.914 1 85.06 88 ASP B CA 1
ATOM 1540 C C . ASP B 1 88 ? 1.244 13.461 -7.477 1 85.06 88 ASP B C 1
ATOM 1542 O O . ASP B 1 88 ? 1.644 14.492 -6.941 1 85.06 88 ASP B O 1
ATOM 1546 N N . SER B 1 89 ? 1.137 12.289 -6.891 1 88.81 89 SER B N 1
ATOM 1547 C CA . SER B 1 89 ? 1.521 12.273 -5.484 1 88.81 89 SER B CA 1
ATOM 1548 C C . SER B 1 89 ? 2.066 10.906 -5.07 1 88.81 89 SER B C 1
ATOM 1550 O O . SER B 1 89 ? 1.882 9.922 -5.785 1 88.81 89 SER B O 1
ATOM 1552 N N . LYS B 1 90 ? 2.768 10.977 -4.035 1 86.31 90 LYS B N 1
ATOM 1553 C CA . LYS B 1 90 ? 3.289 9.797 -3.355 1 86.31 90 LYS B CA 1
ATOM 1554 C C . LYS B 1 90 ? 2.881 9.781 -1.887 1 86.31 90 LYS B C 1
ATOM 1556 O O . LYS B 1 90 ? 3.051 10.773 -1.18 1 86.31 90 LYS B O 1
ATOM 1561 N N . LEU B 1 91 ? 2.318 8.711 -1.522 1 92.81 91 LEU B N 1
ATOM 1562 C CA . LEU B 1 91 ? 1.859 8.547 -0.147 1 92.81 91 LEU B CA 1
ATOM 1563 C C . LEU B 1 91 ? 2.676 7.477 0.573 1 92.81 91 LEU B C 1
ATOM 1565 O O . LEU B 1 91 ? 2.791 6.352 0.09 1 92.81 91 LEU B O 1
ATOM 1569 N N . LEU B 1 92 ? 3.268 7.812 1.662 1 88.19 92 LEU B N 1
ATOM 1570 C CA . LEU B 1 92 ? 3.982 6.887 2.533 1 88.19 92 LEU B CA 1
ATOM 1571 C C . LEU B 1 92 ? 3.176 6.594 3.795 1 88.19 92 LEU B C 1
ATOM 1573 O O . LEU B 1 92 ? 2.721 7.52 4.473 1 88.19 92 LEU B O 1
ATOM 1577 N N . ILE B 1 93 ? 2.977 5.328 4.109 1 93.81 93 ILE B N 1
ATOM 1578 C CA . ILE B 1 93 ? 2.168 4.926 5.254 1 93.81 93 ILE B CA 1
ATOM 1579 C C . ILE B 1 93 ? 2.936 3.916 6.102 1 93.81 93 ILE B C 1
ATOM 1581 O O . ILE B 1 93 ? 3.498 2.953 5.57 1 93.81 93 ILE B O 1
ATOM 1585 N N . LYS B 1 94 ? 2.895 4.059 7.367 1 89 94 LYS B N 1
ATOM 1586 C CA . LYS B 1 94 ? 3.508 3.094 8.281 1 89 94 LYS B CA 1
ATOM 1587 C C . LYS B 1 94 ? 2.795 3.084 9.625 1 89 94 LYS B C 1
ATOM 1589 O O . LYS B 1 94 ? 2.404 4.137 10.141 1 89 94 LYS B O 1
ATOM 1594 N N . LYS B 1 95 ? 2.646 1.903 10.055 1 91.19 95 LYS B N 1
ATOM 1595 C CA . LYS B 1 95 ? 2.088 1.733 11.398 1 91.19 95 LYS B CA 1
ATOM 1596 C C . LYS B 1 95 ? 3.189 1.681 12.445 1 91.19 95 LYS B C 1
ATOM 1598 O O . LYS B 1 95 ? 4.227 1.051 12.234 1 91.19 95 LYS B O 1
ATOM 1603 N N . GLN B 1 96 ? 3.023 2.342 13.398 1 84 96 GLN B N 1
ATOM 1604 C CA . GLN B 1 96 ? 3.828 2.273 14.609 1 84 96 GLN B CA 1
ATOM 1605 C C . GLN B 1 96 ? 2.955 1.993 15.836 1 84 96 GLN B C 1
ATOM 1607 O O . GLN B 1 96 ? 2.203 2.861 16.281 1 84 96 GLN B O 1
ATOM 1612 N N . GLU B 1 97 ? 3.113 0.792 16.344 1 86.25 97 GLU B N 1
ATOM 1613 C CA . GLU B 1 97 ? 2.238 0.335 17.406 1 86.25 97 GLU B CA 1
ATOM 1614 C C . GLU B 1 97 ? 0.771 0.41 17 1 86.25 97 GLU B C 1
ATOM 1616 O O . GLU B 1 97 ? 0.329 -0.335 16.125 1 86.25 97 GLU B O 1
ATOM 1621 N N . ASP B 1 98 ? -0.019 1.351 17.531 1 90.75 98 ASP B N 1
ATOM 1622 C CA . ASP B 1 98 ? -1.449 1.382 17.25 1 90.75 98 ASP B CA 1
ATOM 1623 C C . ASP B 1 98 ? -1.812 2.598 16.391 1 90.75 98 ASP B C 1
ATOM 1625 O O . ASP B 1 98 ? -2.992 2.879 16.172 1 90.75 98 ASP B O 1
ATOM 1629 N N . ILE B 1 99 ? -0.763 3.236 15.961 1 90.19 99 ILE B N 1
ATOM 1630 C CA . ILE B 1 99 ? -1.009 4.457 15.195 1 90.19 99 ILE B CA 1
ATOM 1631 C C . ILE B 1 99 ? -0.425 4.312 13.797 1 90.19 99 ILE B C 1
ATOM 1633 O O . ILE B 1 99 ? 0.725 3.895 13.633 1 90.19 99 ILE B O 1
ATOM 1637 N N . SER B 1 100 ? -1.241 4.613 12.82 1 93.69 100 SER B N 1
ATOM 1638 C CA . SER B 1 100 ? -0.776 4.684 11.438 1 93.69 100 SER B CA 1
ATOM 1639 C C . SER B 1 100 ? -0.566 6.129 11 1 93.69 100 SER B C 1
ATOM 1641 O O . SER B 1 100 ? -1.421 6.984 11.234 1 93.69 100 SER B O 1
ATOM 1643 N N . VAL B 1 101 ? 0.586 6.348 10.352 1 91.06 101 VAL B N 1
ATOM 1644 C CA . VAL B 1 101 ? 0.929 7.68 9.875 1 91.06 101 VAL B CA 1
ATOM 1645 C C . VAL B 1 101 ? 1.037 7.672 8.352 1 91.06 101 VAL B C 1
ATOM 1647 O O . VAL B 1 101 ? 1.704 6.809 7.773 1 91.06 101 VAL B O 1
ATOM 1650 N N . ALA B 1 102 ? 0.349 8.625 7.727 1 93.56 102 ALA B N 1
ATOM 1651 C CA . ALA B 1 102 ? 0.435 8.82 6.285 1 93.56 102 ALA B CA 1
ATOM 1652 C C . ALA B 1 102 ? 1.048 10.18 5.953 1 93.56 102 ALA B C 1
ATOM 1654 O O . ALA B 1 102 ? 0.677 11.195 6.547 1 93.56 102 ALA B O 1
ATOM 1655 N N . ILE B 1 103 ? 2.01 10.164 5.039 1 89.81 103 ILE B N 1
ATOM 1656 C CA . ILE B 1 103 ? 2.664 11.367 4.547 1 89.81 103 ILE B CA 1
ATOM 1657 C C . ILE B 1 103 ? 2.52 11.453 3.027 1 89.81 103 ILE B C 1
ATOM 1659 O O . ILE B 1 103 ? 2.879 10.508 2.312 1 89.81 103 ILE B O 1
ATOM 1663 N N . ILE B 1 104 ? 2.025 12.547 2.596 1 90.31 104 ILE B N 1
ATOM 1664 C CA . ILE B 1 104 ? 1.847 12.695 1.155 1 90.31 104 ILE B CA 1
ATOM 1665 C C . ILE B 1 104 ? 2.811 13.758 0.625 1 90.31 104 ILE B C 1
ATOM 1667 O O . ILE B 1 104 ? 3.012 14.797 1.258 1 90.31 104 ILE B O 1
ATOM 1671 N N . LYS B 1 105 ? 3.402 13.344 -0.428 1 85.5 105 LYS B N 1
ATOM 1672 C CA . LYS B 1 105 ? 4.336 14.227 -1.123 1 85.5 105 LYS B CA 1
ATOM 1673 C C . LYS B 1 105 ? 3.902 14.461 -2.568 1 85.5 105 LYS B C 1
ATOM 1675 O O . LYS B 1 105 ? 3.412 13.539 -3.229 1 85.5 105 LYS B O 1
ATOM 1680 N N . ASP B 1 106 ? 4.133 15.727 -2.996 1 84.5 106 ASP B N 1
ATOM 1681 C CA . ASP B 1 106 ? 3.891 16.016 -4.406 1 84.5 106 ASP B CA 1
ATOM 1682 C C . ASP B 1 106 ? 5.07 15.586 -5.27 1 84.5 106 ASP B C 1
ATOM 1684 O O . ASP B 1 106 ? 6.227 15.758 -4.883 1 84.5 106 ASP B O 1
ATOM 1688 N N . ILE B 1 107 ? 4.773 14.797 -6.266 1 75.12 107 ILE B N 1
ATOM 1689 C CA . ILE B 1 107 ? 5.836 14.367 -7.172 1 75.12 107 ILE B CA 1
ATOM 1690 C C . ILE B 1 107 ? 5.777 15.188 -8.453 1 75.12 107 ILE B C 1
ATOM 1692 O O . ILE B 1 107 ? 4.73 15.266 -9.109 1 75.12 107 ILE B O 1
ATOM 1696 N N . PRO B 1 108 ? 6.863 15.984 -8.672 1 59.5 108 PRO B N 1
ATOM 1697 C CA . PRO B 1 108 ? 6.883 16.75 -9.914 1 59.5 108 PRO B CA 1
ATOM 1698 C C . PRO B 1 108 ? 6.695 15.883 -11.156 1 59.5 108 PRO B C 1
ATOM 1700 O O . PRO B 1 108 ? 7.066 14.711 -11.148 1 59.5 108 PRO B O 1
ATOM 1703 N N . ASN B 1 109 ? 5.668 16.047 -11.922 1 53 109 ASN B N 1
ATOM 1704 C CA . ASN B 1 109 ? 5.391 15.359 -13.18 1 53 109 ASN B CA 1
ATOM 1705 C C . ASN B 1 109 ? 6.68 15.047 -13.938 1 53 109 ASN B C 1
ATOM 1707 O O . ASN B 1 109 ? 6.633 14.633 -15.102 1 53 109 ASN B O 1
ATOM 1711 N N . SER B 1 110 ? 7.738 15.43 -13.523 1 45.16 110 SER B N 1
ATOM 1712 C CA . 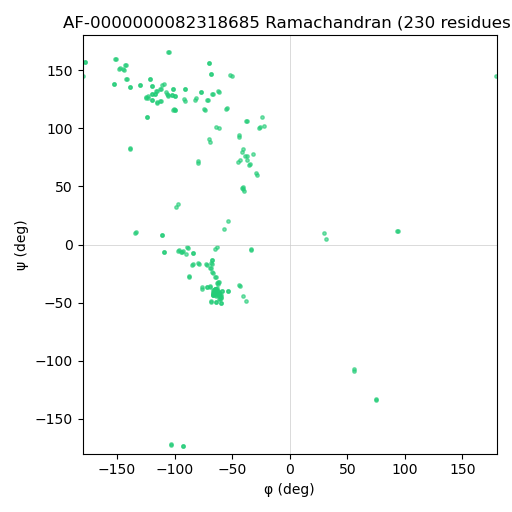SER B 1 110 ? 8.812 15.172 -14.469 1 45.16 110 SER B CA 1
ATOM 1713 C C . SER B 1 110 ? 9.008 13.672 -14.688 1 45.16 110 SER B C 1
ATOM 1715 O O . SER B 1 110 ? 9.648 13.258 -15.656 1 45.16 110 SER B O 1
ATOM 1717 N N . PHE B 1 111 ? 8.766 12.82 -13.93 1 43.12 111 PHE B N 1
ATOM 1718 C CA . PHE B 1 111 ? 9.07 11.414 -14.188 1 43.12 111 PHE B CA 1
ATOM 1719 C C . PHE B 1 111 ? 8.242 10.891 -15.352 1 43.12 111 PHE B C 1
ATOM 1721 O O . PHE B 1 111 ? 8.633 9.922 -16.016 1 43.12 111 PHE B O 1
ATOM 1728 N N . LEU B 1 112 ? 6.949 11.172 -15.586 1 39.09 112 LEU B N 1
ATOM 1729 C CA . LEU B 1 112 ? 6.367 10.781 -16.859 1 39.09 112 LEU B CA 1
ATOM 1730 C C . LEU B 1 112 ? 7.012 11.547 -18.016 1 39.09 112 LEU B C 1
ATOM 1732 O O . LEU B 1 112 ? 6.492 11.547 -19.125 1 39.09 112 LEU B O 1
ATOM 1736 N N . GLN B 1 113 ? 7.867 12.445 -17.875 1 32.66 113 GLN B N 1
ATOM 1737 C CA . GLN B 1 113 ? 8.383 13.055 -19.094 1 32.66 113 GLN B CA 1
ATOM 1738 C C . GLN B 1 113 ? 9.25 12.07 -19.875 1 32.66 113 GLN B C 1
ATOM 1740 O O . GLN B 1 113 ? 10.266 11.586 -19.375 1 32.66 113 GLN B O 1
ATOM 1745 N N . GLU B 1 114 ? 8.656 11.234 -20.781 1 35.22 114 GLU B N 1
ATOM 1746 C CA . GLU B 1 114 ? 9.359 10.727 -21.953 1 35.22 114 GLU B CA 1
ATOM 1747 C C . GLU B 1 114 ? 10.508 11.641 -22.359 1 35.22 114 GLU B C 1
ATOM 1749 O O . GLU B 1 11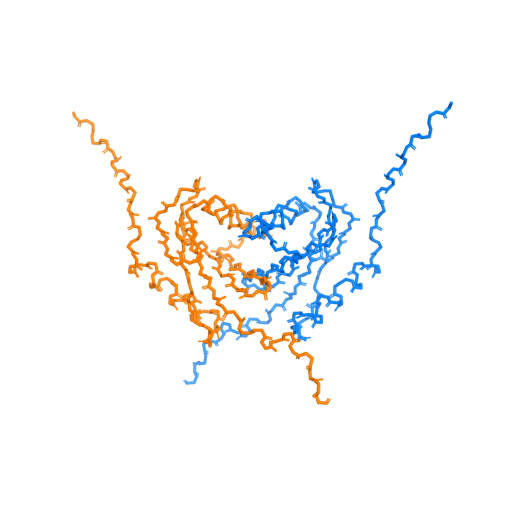4 ? 10.383 12.867 -22.297 1 35.22 114 GLU B O 1
ATOM 1754 N N . ASP B 1 115 ? 11.797 11.234 -22.188 1 32.09 115 ASP B N 1
ATOM 1755 C CA . ASP B 1 115 ? 12.867 11.867 -22.953 1 32.09 115 ASP B CA 1
ATOM 1756 C C . ASP B 1 115 ? 12.367 12.305 -24.328 1 32.09 115 ASP B C 1
ATOM 1758 O O . ASP B 1 115 ? 12.094 11.477 -25.203 1 32.09 115 ASP B O 1
ATOM 1762 N N . LYS B 1 116 ? 11.695 13.289 -24.562 1 28.94 116 LYS B N 1
ATOM 1763 C CA . LYS B 1 116 ? 11.602 13.945 -25.875 1 28.94 116 LYS B CA 1
ATOM 1764 C C . LYS B 1 116 ? 12.977 14.375 -26.375 1 28.94 116 LYS B C 1
ATOM 1766 O O . LYS B 1 116 ? 13.352 15.539 -26.234 1 28.94 116 LYS B O 1
ATOM 1771 N N . ASP B 1 117 ? 14.094 13.883 -25.75 1 26.72 117 ASP B N 1
ATOM 1772 C CA . ASP B 1 117 ? 15.203 14.164 -26.656 1 26.72 117 ASP B CA 1
ATOM 1773 C C . ASP B 1 117 ? 15.297 13.117 -27.766 1 26.72 117 ASP B C 1
ATOM 1775 O O . ASP B 1 117 ? 15.102 11.93 -27.516 1 26.72 117 ASP B O 1
#

Sequence (234 aa):
MEETSNSRSRRTTLKEILQLTSEYNKEICEKESSVSGVLCTDSKGLCLGTTGKLHSELSGVISSLTSAASLLDPSSNTEPIIVIHSEDSKLLIKKQEDISVAIIKDIPNSFLQEDKDMEETSNSRSRRTTLKEILQLTSEYNKEICEKESSVSGVLCTDSKGLCLGTTGKLHSELSGVISSLTSAASLLDPSSNTEPIIVIHSEDSKLLIKKQEDISVAIIKDIPNSFLQEDKD

Radius of gyration: 19.25 Å; Cα contacts (8 Å, |Δi|>4): 412; chains: 2; bounding box: 65×42×70 Å